Protein AF-A0A813U394-F1 (afdb_monomer)

Nearest PDB structures (foldseek):
  8hzt-assembly1_B  TM=6.995E-01  e=1.157E+00  Bacillus subtilis
  2d9i-assembly1_A  TM=5.289E-01  e=1.039E+00  Homo sapiens
  2vkc-assembly1_A  TM=4.998E-01  e=9.848E-01  Homo sapiens
  3p04-assembly1_A  TM=6.749E-01  e=8.397E+00  Corynebacterium glutamicum

Structure (mmCIF, N/CA/C/O backbone):
data_AF-A0A813U394-F1
#
_entry.id   AF-A0A813U394-F1
#
loop_
_atom_site.group_PDB
_atom_site.id
_atom_site.type_symbol
_atom_site.label_atom_id
_atom_site.label_alt_id
_atom_site.label_comp_id
_atom_site.label_asym_id
_atom_site.label_entity_id
_atom_site.label_seq_id
_atom_site.pdbx_PDB_ins_code
_atom_site.Cartn_x
_atom_site.Cartn_y
_atom_site.Cartn_z
_atom_site.occupancy
_atom_site.B_iso_or_equiv
_atom_site.auth_seq_id
_atom_site.auth_comp_id
_atom_site.auth_asym_id
_atom_site.auth_atom_id
_atom_site.pdbx_PDB_model_num
ATOM 1 N N . MET A 1 1 ? 26.740 0.803 1.396 1.00 67.31 1 MET A N 1
ATOM 2 C CA . MET A 1 1 ? 27.512 -0.408 1.065 1.00 67.31 1 MET A CA 1
ATOM 3 C C . MET A 1 1 ? 28.245 -0.118 -0.229 1.00 67.31 1 MET A C 1
ATOM 5 O O . MET A 1 1 ? 27.666 0.563 -1.074 1.00 67.31 1 MET A O 1
ATOM 9 N N . SER A 1 2 ? 29.517 -0.486 -0.339 1.00 75.00 2 SER A N 1
ATOM 10 C CA . SER A 1 2 ? 30.264 -0.301 -1.583 1.00 75.00 2 SER A CA 1
ATOM 11 C C . SER A 1 2 ? 29.882 -1.395 -2.585 1.00 75.00 2 SER A C 1
ATOM 13 O O . SER A 1 2 ? 29.343 -2.438 -2.210 1.00 75.00 2 SER A O 1
ATOM 15 N N . MET A 1 3 ? 30.156 -1.169 -3.869 1.00 74.75 3 MET A N 1
ATOM 16 C CA . MET A 1 3 ? 29.973 -2.210 -4.882 1.00 74.75 3 MET A CA 1
ATOM 17 C C . MET A 1 3 ? 30.899 -3.409 -4.615 1.00 74.75 3 MET A C 1
ATOM 19 O O . MET A 1 3 ? 30.512 -4.549 -4.845 1.00 74.75 3 MET A O 1
ATOM 23 N N . ILE A 1 4 ? 32.096 -3.156 -4.075 1.00 81.00 4 ILE A N 1
ATOM 24 C CA . ILE A 1 4 ? 33.089 -4.181 -3.729 1.00 81.00 4 ILE A CA 1
ATOM 25 C C . ILE A 1 4 ? 32.509 -5.157 -2.701 1.00 81.00 4 ILE A C 1
ATOM 27 O O . ILE A 1 4 ? 32.596 -6.365 -2.907 1.00 81.00 4 ILE A O 1
ATOM 31 N N . ASP A 1 5 ? 31.828 -4.638 -1.676 1.00 83.88 5 ASP A N 1
ATOM 32 C CA . ASP A 1 5 ? 31.212 -5.451 -0.620 1.00 83.88 5 ASP A CA 1
ATOM 33 C C . ASP A 1 5 ? 30.167 -6.422 -1.207 1.00 83.88 5 ASP A C 1
ATOM 35 O O . ASP A 1 5 ? 30.077 -7.579 -0.797 1.00 83.88 5 ASP A O 1
ATOM 39 N N . ILE A 1 6 ? 29.388 -5.972 -2.204 1.00 84.12 6 ILE A N 1
ATOM 40 C CA . ILE A 1 6 ? 28.370 -6.809 -2.858 1.00 84.12 6 ILE A CA 1
ATOM 41 C C . ILE A 1 6 ? 29.026 -7.897 -3.706 1.00 84.12 6 ILE A C 1
ATOM 43 O O . ILE A 1 6 ? 28.600 -9.051 -3.660 1.00 84.12 6 ILE A O 1
ATOM 47 N N . LYS A 1 7 ? 30.072 -7.543 -4.464 1.00 84.44 7 LYS A N 1
ATOM 48 C CA . LYS A 1 7 ? 30.824 -8.514 -5.269 1.00 84.44 7 LYS A CA 1
ATOM 49 C C . LYS A 1 7 ? 31.440 -9.597 -4.390 1.00 84.44 7 LYS A C 1
ATOM 51 O O . LYS A 1 7 ? 31.356 -10.773 -4.727 1.00 84.44 7 LYS A O 1
ATOM 56 N N . GLU A 1 8 ? 32.035 -9.201 -3.268 1.00 86.69 8 GLU A N 1
ATOM 57 C CA . GLU A 1 8 ? 32.642 -10.127 -2.314 1.00 86.69 8 GLU A CA 1
ATOM 58 C C . GLU A 1 8 ? 31.600 -11.036 -1.651 1.00 86.69 8 GLU A C 1
ATOM 60 O O . GLU A 1 8 ? 31.847 -12.223 -1.447 1.00 86.69 8 GLU A O 1
ATOM 65 N N . PHE A 1 9 ? 30.417 -10.505 -1.340 1.00 88.19 9 PHE A N 1
ATOM 66 C CA . PHE A 1 9 ? 29.319 -11.315 -0.825 1.00 88.19 9 PHE A CA 1
ATOM 67 C C . PHE A 1 9 ? 28.850 -12.360 -1.848 1.00 88.19 9 PHE A C 1
ATOM 69 O O . PHE A 1 9 ? 28.742 -13.543 -1.518 1.00 88.19 9 PHE A O 1
ATOM 76 N N . LEU A 1 10 ? 28.605 -11.946 -3.095 1.00 87.06 10 LEU A N 1
ATOM 77 C CA . LEU A 1 10 ? 28.120 -12.840 -4.151 1.00 87.06 10 LEU A CA 1
ATOM 78 C C . LEU A 1 10 ? 29.153 -13.902 -4.538 1.00 87.06 10 LEU A C 1
ATOM 80 O O . LEU A 1 10 ? 28.795 -15.064 -4.718 1.00 87.06 10 LEU A O 1
ATOM 84 N N . SER A 1 11 ? 30.442 -13.554 -4.572 1.00 84.88 11 SER A N 1
ATOM 85 C CA . SER A 1 11 ? 31.500 -14.525 -4.875 1.00 84.88 11 SER A CA 1
ATOM 86 C C . SER A 1 11 ? 31.639 -15.613 -3.805 1.00 84.88 11 SER A C 1
ATOM 88 O O . SER A 1 11 ? 32.007 -16.744 -4.119 1.00 84.88 11 SER A O 1
ATOM 90 N N . LYS A 1 12 ? 31.297 -15.307 -2.547 1.00 87.25 12 LYS A N 1
ATOM 91 C CA . LYS A 1 12 ? 31.316 -16.262 -1.427 1.00 87.25 12 LYS A CA 1
ATOM 92 C C . LYS A 1 12 ? 30.025 -17.072 -1.281 1.00 87.25 12 LYS A C 1
ATOM 94 O O . LYS A 1 12 ? 29.978 -17.984 -0.460 1.00 87.25 12 LYS A O 1
ATOM 99 N N . THR A 1 13 ? 28.981 -16.766 -2.050 1.00 87.19 13 THR A N 1
ATOM 100 C CA . THR A 1 13 ? 27.644 -17.365 -1.903 1.00 87.19 13 THR A CA 1
ATOM 101 C C . THR A 1 13 ? 27.198 -18.102 -3.167 1.00 87.19 13 THR A C 1
ATOM 103 O O . THR A 1 13 ? 26.093 -17.923 -3.665 1.00 87.19 13 THR A O 1
ATOM 106 N N . SER A 1 14 ? 28.038 -19.014 -3.666 1.00 80.06 14 SER A N 1
ATOM 107 C CA . SER A 1 14 ? 27.813 -19.753 -4.924 1.00 80.06 14 SER A CA 1
ATOM 108 C C . SER A 1 14 ? 26.542 -20.618 -4.972 1.00 80.06 14 SER A C 1
ATOM 110 O O . SER A 1 14 ? 26.065 -20.956 -6.054 1.00 80.06 14 SER A O 1
ATOM 112 N N . GLN A 1 15 ? 25.969 -20.979 -3.820 1.00 86.56 15 GLN A N 1
ATOM 113 C CA . GLN A 1 15 ? 24.711 -21.734 -3.737 1.00 86.56 15 GLN A CA 1
ATOM 114 C C . GLN A 1 15 ? 23.461 -20.846 -3.746 1.00 86.56 15 GLN A C 1
ATOM 116 O O . GLN A 1 15 ? 22.345 -21.365 -3.824 1.00 86.56 15 GLN A O 1
ATOM 121 N N . LEU A 1 16 ? 23.620 -19.525 -3.649 1.00 91.06 16 LEU A N 1
ATOM 122 C CA . LEU A 1 16 ? 22.500 -18.598 -3.642 1.00 91.06 16 LEU A CA 1
ATOM 123 C C . LEU A 1 16 ? 21.746 -18.701 -4.974 1.00 91.06 16 LEU A C 1
ATOM 125 O O . LEU A 1 16 ? 22.350 -18.742 -6.043 1.00 91.06 16 LEU A O 1
ATOM 129 N N . LYS A 1 17 ? 20.415 -18.778 -4.904 1.00 91.31 17 LYS A N 1
ATOM 130 C CA . LYS A 1 17 ? 19.536 -18.823 -6.086 1.00 91.31 17 LYS A CA 1
ATOM 131 C C . LYS A 1 17 ? 18.636 -17.603 -6.205 1.00 91.31 17 LYS A C 1
ATOM 133 O O . LYS A 1 17 ? 18.273 -17.233 -7.314 1.00 91.31 17 LYS A O 1
ATOM 138 N N . TYR A 1 18 ? 18.318 -16.964 -5.088 1.00 93.12 18 TYR A N 1
ATOM 139 C CA . TYR A 1 18 ? 17.452 -15.796 -5.035 1.00 93.12 18 TYR A CA 1
ATOM 140 C C . TYR A 1 18 ? 18.155 -14.727 -4.222 1.00 93.12 18 TYR A C 1
ATOM 142 O O 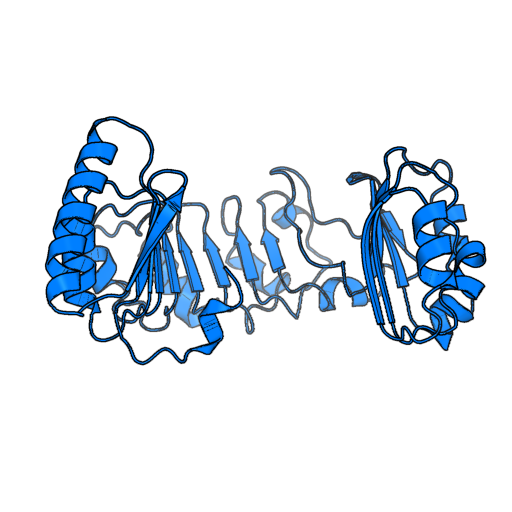. TYR A 1 18 ? 18.586 -14.997 -3.098 1.00 93.12 18 TYR A O 1
ATOM 150 N N . PHE A 1 19 ? 18.283 -13.532 -4.783 1.00 90.31 19 PHE A N 1
ATOM 151 C CA . PHE A 1 19 ? 18.926 -12.424 -4.099 1.00 90.31 19 PHE A CA 1
ATOM 152 C C . PHE A 1 19 ? 18.129 -11.143 -4.302 1.00 90.31 19 PHE A C 1
ATOM 154 O O . PHE A 1 19 ? 17.951 -10.695 -5.431 1.00 90.31 19 PHE A O 1
ATOM 161 N N . GLU A 1 20 ? 17.663 -10.566 -3.196 1.00 91.44 20 GLU A N 1
ATOM 162 C CA . GLU A 1 20 ? 17.013 -9.259 -3.170 1.00 91.44 20 GLU A CA 1
ATOM 163 C C . GLU A 1 20 ? 17.905 -8.278 -2.402 1.00 91.44 20 GLU A C 1
ATOM 165 O O . GLU A 1 20 ? 18.322 -8.570 -1.278 1.00 91.44 20 GLU A O 1
ATOM 170 N N . LEU A 1 21 ? 18.204 -7.116 -2.990 1.00 88.19 21 LEU A N 1
ATOM 171 C CA . LEU A 1 21 ? 19.092 -6.132 -2.377 1.00 88.19 21 LEU A CA 1
ATOM 172 C C . LEU A 1 21 ? 18.572 -4.695 -2.489 1.00 88.19 21 LEU A C 1
ATOM 174 O O . LEU A 1 21 ? 18.446 -4.138 -3.577 1.00 88.19 21 LEU A O 1
ATOM 178 N N . GLN A 1 22 ? 18.391 -4.036 -1.341 1.00 89.06 22 GLN A N 1
ATOM 179 C CA . GLN A 1 22 ? 18.087 -2.607 -1.268 1.00 89.06 22 GLN A CA 1
ATOM 180 C C . GLN A 1 22 ? 19.181 -1.860 -0.499 1.00 89.06 22 GLN A C 1
ATOM 182 O O . GLN A 1 22 ? 19.420 -2.125 0.679 1.00 89.06 22 GLN A O 1
ATOM 187 N N . THR A 1 23 ? 19.865 -0.913 -1.147 1.00 86.25 23 THR A N 1
ATOM 188 C CA . THR A 1 23 ? 20.948 -0.158 -0.493 1.00 86.25 23 THR A CA 1
ATOM 189 C C . THR A 1 23 ? 21.228 1.198 -1.144 1.00 86.25 23 THR A C 1
ATOM 191 O O . THR A 1 23 ? 20.749 1.505 -2.234 1.00 86.25 23 THR A O 1
ATOM 194 N N . ASN A 1 24 ? 22.035 2.014 -0.465 1.00 84.81 24 ASN A N 1
ATOM 195 C CA . ASN A 1 24 ? 22.586 3.250 -1.010 1.00 84.81 24 ASN A CA 1
ATOM 196 C C . ASN A 1 24 ? 23.979 2.958 -1.583 1.00 84.81 24 ASN A C 1
ATOM 198 O O . ASN A 1 24 ? 24.874 2.538 -0.835 1.00 84.81 24 ASN A O 1
ATOM 202 N N . ILE A 1 25 ? 24.161 3.213 -2.878 1.00 79.69 25 ILE A N 1
ATOM 203 C CA . ILE A 1 25 ? 25.429 3.027 -3.586 1.00 79.69 25 ILE A CA 1
ATOM 204 C C . ILE A 1 25 ? 26.117 4.385 -3.736 1.00 79.69 25 ILE A C 1
ATOM 206 O O . ILE A 1 25 ? 25.521 5.364 -4.188 1.00 79.69 25 ILE A O 1
ATOM 210 N N . ARG A 1 26 ? 27.385 4.445 -3.315 1.00 70.12 26 ARG A N 1
ATOM 211 C CA . ARG A 1 26 ? 28.208 5.662 -3.387 1.00 70.12 26 ARG A CA 1
ATOM 212 C C . ARG A 1 26 ? 29.014 5.774 -4.683 1.00 70.12 26 ARG A C 1
ATOM 214 O O . ARG A 1 26 ? 29.347 6.893 -5.065 1.00 70.12 26 ARG A O 1
ATOM 221 N N . ASP A 1 27 ? 29.278 4.647 -5.344 1.00 65.62 27 ASP A N 1
ATOM 222 C CA . ASP A 1 27 ? 30.193 4.553 -6.482 1.00 65.62 27 ASP A CA 1
ATOM 223 C C . ASP A 1 27 ? 29.454 4.204 -7.781 1.00 65.62 27 ASP A C 1
ATOM 225 O O . ASP A 1 27 ? 28.632 3.294 -7.824 1.00 65.62 27 ASP A O 1
ATOM 229 N N . LEU A 1 28 ? 29.782 4.927 -8.855 1.00 57.06 28 LEU A N 1
ATOM 230 C CA . LEU A 1 28 ? 29.142 4.860 -10.179 1.00 57.06 28 LEU A CA 1
ATOM 231 C C . LEU A 1 28 ? 29.553 3.639 -11.028 1.00 57.06 28 LEU A C 1
ATOM 233 O O . LEU A 1 28 ? 29.143 3.548 -12.183 1.00 57.06 28 LEU A O 1
ATOM 237 N N . ILE A 1 29 ? 30.359 2.704 -10.506 1.00 59.66 29 ILE A N 1
ATOM 238 C CA . ILE A 1 29 ? 30.798 1.507 -11.252 1.00 59.66 29 ILE A CA 1
ATOM 239 C C . ILE A 1 29 ? 29.687 0.452 -11.210 1.00 59.66 29 ILE A C 1
ATOM 241 O O . ILE A 1 29 ? 29.801 -0.598 -10.579 1.00 59.66 29 ILE A O 1
ATOM 245 N N . PHE A 1 30 ? 28.574 0.778 -11.851 1.00 69.50 30 PHE A N 1
ATOM 246 C CA . PHE A 1 30 ? 27.402 -0.066 -11.974 1.00 69.50 30 PHE A CA 1
ATOM 247 C C . PHE A 1 30 ? 27.032 -0.108 -13.456 1.00 69.50 30 PHE A C 1
ATOM 249 O O . PHE A 1 30 ? 26.489 0.852 -13.985 1.00 69.50 30 PHE A O 1
ATOM 256 N N . ASN A 1 31 ? 27.390 -1.180 -14.157 1.00 77.94 31 ASN A N 1
ATOM 257 C CA . ASN A 1 31 ? 26.994 -1.414 -15.546 1.00 77.94 31 ASN A CA 1
ATOM 258 C C . ASN A 1 31 ? 26.584 -2.880 -15.718 1.00 77.94 31 ASN A C 1
ATOM 260 O O . ASN A 1 31 ? 27.036 -3.738 -14.959 1.00 77.94 31 ASN A O 1
ATOM 264 N N . GLY A 1 32 ? 25.709 -3.168 -16.677 1.00 84.75 32 GLY A N 1
ATOM 265 C CA . GLY A 1 32 ? 25.102 -4.491 -16.811 1.00 84.75 32 GLY A CA 1
ATOM 266 C C . GLY A 1 32 ? 26.097 -5.594 -17.101 1.00 84.75 32 GLY A C 1
ATOM 267 O O . GLY A 1 32 ? 26.017 -6.641 -16.461 1.00 84.75 32 GLY A O 1
ATO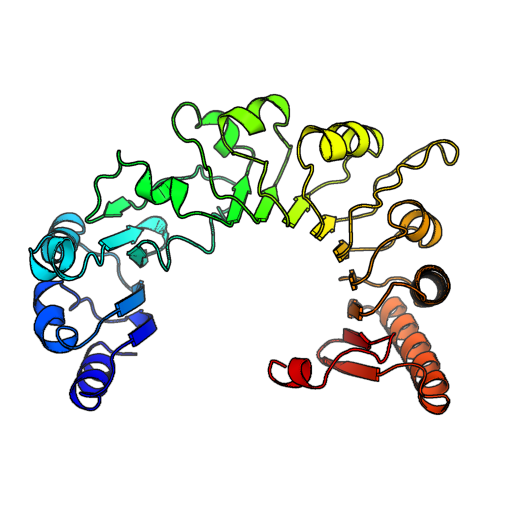M 268 N N . ASP A 1 33 ? 27.085 -5.336 -17.953 1.00 84.75 33 ASP A N 1
ATOM 269 C CA . ASP A 1 33 ? 28.137 -6.304 -18.274 1.00 84.75 33 ASP A CA 1
ATOM 270 C C . ASP A 1 33 ? 28.939 -6.726 -17.036 1.00 84.75 33 ASP A C 1
ATOM 272 O O . ASP A 1 33 ? 29.219 -7.907 -16.834 1.00 84.75 33 ASP A O 1
ATOM 276 N N . GLY A 1 34 ? 29.263 -5.772 -16.156 1.00 83.00 34 GLY A N 1
ATOM 277 C CA . GLY A 1 34 ? 30.065 -6.022 -14.959 1.00 83.00 34 GLY A CA 1
ATOM 278 C C . GLY A 1 34 ? 29.365 -6.868 -13.893 1.00 83.00 34 GLY A C 1
ATOM 279 O O . GLY A 1 34 ? 30.025 -7.319 -12.953 1.00 83.00 34 GLY A O 1
ATOM 280 N N . TRP A 1 35 ? 28.052 -7.066 -14.019 1.00 85.88 35 TRP A N 1
ATOM 281 C CA . TRP A 1 35 ? 27.254 -7.878 -13.106 1.00 85.88 35 TRP A CA 1
ATOM 282 C C . TRP A 1 35 ? 27.060 -9.311 -13.584 1.00 85.88 35 TRP A C 1
ATOM 284 O O . TRP A 1 35 ? 26.906 -10.173 -12.726 1.00 85.88 35 TRP A O 1
ATOM 294 N N . ILE A 1 36 ? 27.096 -9.582 -14.894 1.00 89.88 36 ILE A N 1
ATOM 295 C CA . ILE A 1 36 ? 26.688 -10.875 -15.478 1.00 89.88 36 ILE A CA 1
ATOM 296 C C . ILE A 1 36 ? 27.345 -12.053 -14.753 1.00 89.88 36 ILE A C 1
ATOM 298 O O . ILE A 1 36 ? 26.642 -12.893 -14.197 1.00 89.88 36 ILE A O 1
ATOM 302 N N . SER A 1 37 ? 28.676 -12.063 -14.651 1.00 86.62 37 SER A N 1
ATOM 303 C CA . SER A 1 37 ? 29.419 -13.157 -14.008 1.00 86.62 37 SER A CA 1
ATOM 304 C C . SER A 1 37 ? 29.151 -13.303 -12.506 1.00 86.62 37 SER A C 1
ATOM 306 O O . SER A 1 37 ? 29.371 -14.364 -11.933 1.00 86.62 37 SER A O 1
ATOM 308 N N . LEU A 1 38 ? 28.666 -12.252 -11.842 1.00 86.25 38 LEU A N 1
ATOM 309 C CA . LEU A 1 38 ? 28.347 -12.276 -10.413 1.00 86.25 38 LEU A CA 1
ATOM 310 C C . LEU A 1 38 ? 26.948 -12.830 -10.139 1.00 86.25 38 LEU A C 1
ATOM 312 O O . LEU A 1 38 ? 26.694 -13.323 -9.041 1.00 86.25 38 LEU A O 1
ATOM 316 N N . VAL A 1 39 ? 26.037 -12.717 -11.108 1.00 89.69 39 VAL A N 1
ATOM 317 C CA . VAL A 1 39 ? 24.615 -13.068 -10.945 1.00 89.69 39 VAL A CA 1
ATOM 318 C C . VAL A 1 39 ? 24.164 -14.193 -11.871 1.00 89.69 39 VAL A C 1
ATOM 320 O O . VAL A 1 39 ? 23.010 -14.609 -11.802 1.00 89.69 39 VAL A O 1
ATOM 323 N N . GLU A 1 40 ? 25.057 -14.734 -12.702 1.00 89.88 40 GLU A N 1
ATOM 324 C CA . GLU A 1 40 ? 24.771 -15.819 -13.650 1.00 89.88 40 GLU A CA 1
ATOM 325 C C . GLU A 1 40 ? 24.082 -17.017 -12.980 1.00 89.88 40 GLU A C 1
ATOM 327 O O . GLU A 1 40 ? 23.112 -17.564 -13.512 1.00 89.88 40 GLU A O 1
ATOM 332 N N . ASN A 1 41 ? 24.513 -17.353 -11.761 1.00 89.12 41 ASN A N 1
ATOM 333 C CA . ASN A 1 41 ? 24.046 -18.513 -11.004 1.00 89.12 41 ASN A CA 1
ATOM 334 C C . ASN A 1 41 ? 22.708 -18.284 -10.281 1.00 89.12 41 ASN A C 1
ATOM 336 O O . ASN A 1 41 ? 22.113 -19.248 -9.779 1.00 89.12 41 ASN A O 1
ATOM 340 N N . LEU A 1 42 ? 22.228 -17.034 -10.242 1.00 91.50 42 LEU A N 1
ATOM 341 C CA . LEU A 1 42 ? 20.958 -16.657 -9.629 1.00 91.50 42 LEU A CA 1
ATOM 342 C C . LEU A 1 42 ? 19.787 -16.940 -10.582 1.00 91.50 42 LEU A C 1
ATOM 344 O O . LEU A 1 42 ? 19.856 -16.701 -11.787 1.00 91.50 42 LEU A O 1
ATOM 348 N N . ILE A 1 43 ? 18.685 -17.434 -10.023 1.00 90.56 43 ILE A N 1
ATOM 349 C CA . ILE A 1 43 ? 17.378 -17.560 -10.686 1.00 90.56 43 ILE A CA 1
ATOM 350 C C . ILE A 1 43 ? 16.659 -16.211 -10.684 1.00 90.56 43 ILE A C 1
ATOM 352 O O . ILE A 1 43 ? 16.035 -15.843 -11.678 1.00 90.56 43 ILE A O 1
ATOM 356 N N . THR A 1 44 ? 16.805 -15.451 -9.597 1.00 88.56 44 THR A N 1
ATOM 357 C CA . THR A 1 44 ? 16.289 -14.085 -9.491 1.00 88.56 44 THR A CA 1
ATOM 358 C C . THR A 1 44 ? 17.319 -13.194 -8.820 1.00 88.56 44 THR A C 1
ATOM 360 O O . THR A 1 44 ? 17.859 -13.543 -7.764 1.00 88.56 44 THR A O 1
ATOM 363 N N . PHE A 1 45 ? 17.550 -12.033 -9.422 1.00 89.12 45 PHE A N 1
ATOM 364 C CA . PHE A 1 45 ? 18.299 -10.945 -8.823 1.00 89.12 45 PHE A CA 1
ATOM 365 C C . PHE A 1 45 ? 17.460 -9.677 -8.879 1.00 89.12 45 PHE A C 1
ATOM 367 O O . PHE A 1 45 ? 17.357 -9.036 -9.922 1.00 89.12 45 PHE A O 1
ATOM 374 N N . ASP A 1 46 ? 16.878 -9.326 -7.741 1.00 89.44 46 ASP A N 1
ATOM 375 C CA . ASP A 1 46 ? 16.077 -8.127 -7.592 1.00 89.44 46 ASP A CA 1
ATOM 376 C C . ASP A 1 46 ? 16.872 -7.084 -6.809 1.00 89.44 46 ASP A C 1
ATOM 378 O O . ASP A 1 46 ? 17.385 -7.343 -5.720 1.00 89.44 46 ASP A O 1
ATOM 382 N N . PHE A 1 47 ? 16.954 -5.861 -7.319 1.00 88.25 47 PHE A N 1
ATOM 383 C CA . PHE A 1 47 ? 17.583 -4.777 -6.576 1.00 88.25 47 PHE A CA 1
ATOM 384 C C . PHE A 1 47 ? 16.872 -3.429 -6.665 1.00 88.25 47 PHE A C 1
ATOM 386 O O . PHE A 1 47 ? 16.160 -3.139 -7.630 1.00 88.25 47 PHE A O 1
ATOM 393 N N . LYS A 1 48 ? 17.143 -2.589 -5.656 1.00 88.19 48 LYS A N 1
ATOM 394 C CA . LYS A 1 48 ? 16.793 -1.165 -5.588 1.00 88.19 48 LYS A CA 1
ATOM 395 C C . LYS A 1 48 ? 17.941 -0.359 -4.985 1.00 88.19 48 LYS A C 1
ATOM 397 O O . LYS A 1 48 ? 18.212 -0.419 -3.782 1.00 88.19 48 LYS A O 1
ATOM 402 N N . PHE A 1 49 ? 18.588 0.444 -5.817 1.00 87.44 49 PHE A N 1
ATOM 403 C CA . PHE A 1 49 ? 19.741 1.249 -5.447 1.00 87.44 49 PHE A CA 1
ATOM 404 C C . PHE A 1 49 ? 19.418 2.729 -5.473 1.00 87.44 49 PHE A C 1
ATOM 406 O O . PHE A 1 49 ? 18.961 3.254 -6.484 1.00 87.44 49 PHE A O 1
ATOM 413 N N . ARG A 1 50 ? 19.713 3.415 -4.368 1.00 86.62 50 ARG A N 1
ATOM 414 C CA . ARG A 1 50 ? 19.768 4.876 -4.342 1.00 86.62 50 ARG A CA 1
ATOM 415 C C . ARG A 1 50 ? 21.198 5.320 -4.580 1.00 86.62 50 ARG A C 1
ATOM 417 O O . ARG A 1 50 ? 22.096 4.951 -3.820 1.00 86.62 50 ARG A O 1
ATOM 424 N N . ILE A 1 51 ? 21.395 6.100 -5.628 1.00 85.31 51 ILE A N 1
ATOM 425 C CA . ILE A 1 51 ? 22.708 6.581 -6.051 1.00 85.31 51 ILE A CA 1
ATOM 426 C C . ILE A 1 51 ? 22.935 7.994 -5.528 1.00 85.31 51 ILE A C 1
ATOM 428 O O . ILE A 1 51 ? 22.047 8.840 -5.549 1.00 85.31 51 ILE A O 1
ATOM 432 N N . SER A 1 52 ? 24.135 8.234 -5.001 1.00 79.81 52 SER A N 1
ATOM 433 C CA . SER A 1 52 ? 24.521 9.518 -4.397 1.00 79.81 52 SER A CA 1
ATOM 434 C C . SER A 1 52 ? 24.809 10.618 -5.421 1.00 79.81 52 SER A C 1
ATOM 436 O O . SER A 1 52 ? 24.792 11.797 -5.074 1.00 79.81 52 SER A O 1
ATOM 438 N N . LYS A 1 53 ? 25.114 10.238 -6.663 1.00 77.94 53 LYS A N 1
ATOM 439 C CA . LYS A 1 53 ? 25.399 11.136 -7.781 1.00 77.94 53 LYS A CA 1
ATOM 440 C C . LYS A 1 53 ? 24.559 10.707 -8.974 1.00 77.94 53 LYS A C 1
ATOM 442 O O . LYS A 1 53 ? 24.467 9.512 -9.252 1.00 77.94 53 LYS A O 1
ATOM 447 N N . ALA A 1 54 ? 23.984 11.682 -9.672 1.00 76.19 54 ALA A N 1
ATOM 448 C CA . ALA A 1 54 ? 23.251 11.436 -10.904 1.00 76.19 54 ALA A CA 1
ATOM 449 C C . ALA A 1 54 ? 24.148 10.740 -11.941 1.00 76.19 54 ALA A C 1
ATOM 451 O O . ALA A 1 54 ? 25.351 11.008 -12.031 1.00 76.19 54 ALA A O 1
ATOM 452 N N . ILE A 1 55 ? 23.554 9.843 -12.724 1.00 81.50 55 ILE A N 1
ATOM 453 C CA . ILE A 1 55 ? 24.250 9.152 -13.810 1.00 81.50 55 ILE A CA 1
ATOM 454 C C . ILE A 1 55 ? 24.464 10.151 -14.949 1.00 81.50 55 ILE A C 1
ATOM 456 O O . ILE A 1 55 ? 23.501 10.651 -15.518 1.00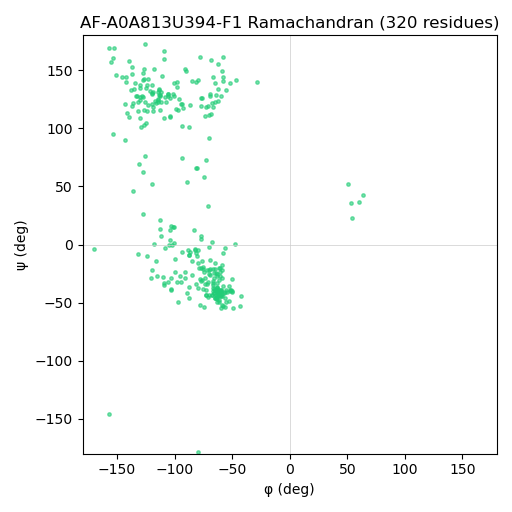 81.50 55 ILE A O 1
ATOM 460 N N . ILE A 1 56 ? 25.727 10.426 -15.292 1.00 81.12 56 ILE A N 1
ATOM 461 C CA . ILE A 1 56 ? 26.101 11.422 -16.317 1.00 81.12 56 ILE A CA 1
ATOM 462 C C . ILE A 1 56 ? 25.577 11.020 -17.710 1.00 81.12 56 ILE A C 1
ATOM 464 O O . ILE A 1 56 ? 25.146 11.869 -18.485 1.00 81.12 56 ILE A O 1
ATOM 468 N N . HIS A 1 57 ? 25.594 9.718 -18.022 1.00 85.44 57 HIS A N 1
ATOM 469 C CA . HIS A 1 57 ? 25.141 9.161 -19.302 1.00 85.44 57 HIS A CA 1
ATOM 470 C C . HIS A 1 57 ? 24.083 8.069 -19.083 1.00 85.44 57 HIS A C 1
ATOM 472 O O . HIS A 1 57 ? 24.391 6.878 -19.185 1.00 85.44 57 HIS A O 1
ATOM 478 N N . PRO A 1 58 ? 22.834 8.445 -18.772 1.00 85.56 58 PRO A N 1
ATOM 479 C CA . PRO A 1 58 ? 21.806 7.497 -18.344 1.00 85.56 58 PRO A CA 1
ATOM 480 C C . PRO A 1 58 ? 21.392 6.510 -19.442 1.00 85.56 58 PRO A C 1
ATOM 482 O O . PRO A 1 58 ? 21.211 5.326 -19.167 1.00 85.56 58 PRO A O 1
ATOM 485 N N . ASN A 1 59 ? 21.368 6.953 -20.701 1.00 86.38 59 ASN A N 1
ATOM 486 C CA . ASN A 1 59 ? 21.136 6.073 -21.848 1.00 86.38 59 ASN A CA 1
ATOM 487 C C . ASN A 1 59 ? 22.243 5.022 -22.004 1.00 86.38 59 ASN A C 1
ATOM 489 O O . ASN A 1 59 ? 21.952 3.843 -22.171 1.00 86.38 59 ASN A O 1
ATOM 493 N N . ALA A 1 60 ? 23.516 5.423 -21.925 1.00 87.00 60 ALA A N 1
ATOM 494 C CA . ALA A 1 60 ? 24.637 4.486 -22.034 1.00 87.00 60 ALA A CA 1
ATOM 495 C C . ALA A 1 60 ? 24.628 3.472 -20.881 1.00 87.00 60 ALA A C 1
ATOM 497 O O . ALA A 1 60 ? 24.854 2.281 -21.086 1.00 87.00 60 ALA A O 1
ATOM 498 N N . PHE A 1 61 ? 24.297 3.944 -19.679 1.00 89.19 61 PHE A N 1
ATOM 499 C CA . PHE A 1 61 ? 24.115 3.108 -18.504 1.00 89.19 61 PHE A CA 1
ATOM 500 C C . PHE A 1 61 ? 23.011 2.066 -18.704 1.00 89.19 61 PHE A C 1
ATOM 502 O O . PHE A 1 61 ? 23.280 0.876 -18.570 1.00 89.19 61 PHE A O 1
ATOM 509 N N . ILE A 1 62 ? 21.794 2.473 -19.074 1.00 89.88 62 ILE A N 1
ATOM 510 C CA . ILE A 1 62 ? 20.690 1.529 -19.301 1.00 89.88 62 ILE A CA 1
ATOM 511 C C . ILE A 1 62 ? 20.997 0.581 -20.463 1.00 89.88 62 ILE A C 1
ATOM 513 O O . ILE A 1 62 ? 20.701 -0.609 -20.373 1.00 89.88 62 ILE A O 1
ATOM 517 N N . ASN A 1 63 ? 21.647 1.065 -21.522 1.00 90.25 63 ASN A N 1
ATOM 518 C CA . ASN A 1 63 ? 22.037 0.232 -22.658 1.00 90.25 63 ASN A CA 1
ATOM 519 C C . ASN A 1 63 ? 23.037 -0.866 -22.276 1.00 90.25 63 ASN A C 1
ATOM 521 O O . ASN A 1 63 ? 23.004 -1.926 -22.890 1.00 90.25 63 ASN A O 1
ATOM 525 N N . SER A 1 64 ? 23.846 -0.680 -21.227 1.00 92.12 64 SER A N 1
ATOM 526 C CA . SER A 1 64 ? 24.710 -1.755 -20.711 1.00 92.12 64 SER A CA 1
ATOM 527 C C . SER A 1 64 ? 23.936 -2.952 -20.138 1.00 92.12 64 SER A C 1
ATOM 529 O O . SER A 1 64 ? 24.504 -4.021 -19.959 1.00 92.12 64 SER A O 1
ATOM 531 N N . PHE A 1 65 ? 22.636 -2.794 -19.866 1.00 91.88 65 PHE A N 1
ATOM 532 C CA . PHE A 1 65 ? 21.733 -3.866 -19.439 1.00 91.88 65 PHE A CA 1
ATOM 533 C C . PHE A 1 65 ? 20.856 -4.401 -20.580 1.00 91.88 65 PHE A C 1
ATOM 535 O O . PHE A 1 65 ? 20.038 -5.289 -20.363 1.00 91.88 65 PHE A O 1
ATOM 542 N N . ARG A 1 66 ? 21.001 -3.892 -21.810 1.00 91.44 66 ARG A N 1
ATOM 543 C CA . ARG A 1 66 ? 20.274 -4.390 -22.991 1.00 91.44 66 ARG A CA 1
ATOM 544 C C . ARG A 1 66 ? 21.050 -5.513 -23.681 1.00 91.44 66 ARG A C 1
ATOM 546 O O . ARG A 1 66 ? 21.335 -5.437 -24.871 1.00 91.44 66 ARG A O 1
ATOM 553 N N . THR A 1 67 ? 21.408 -6.545 -22.922 1.00 92.06 67 THR A N 1
ATOM 554 C CA . 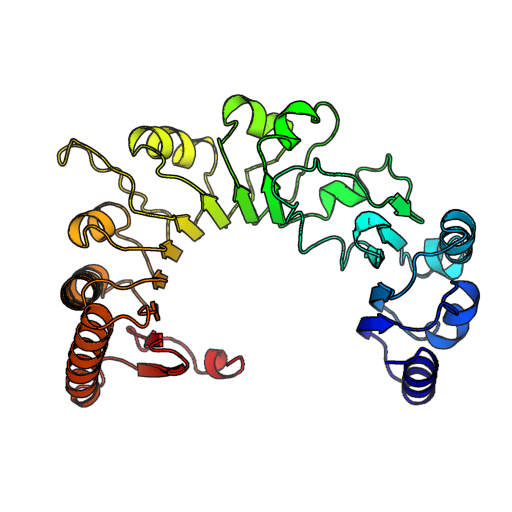THR A 1 67 ? 22.080 -7.743 -23.447 1.00 92.06 67 THR A CA 1
ATOM 555 C C . THR A 1 67 ? 21.137 -8.946 -23.432 1.00 92.06 67 THR A C 1
ATOM 557 O O . THR A 1 67 ? 20.158 -8.965 -22.682 1.00 92.06 67 THR A O 1
ATOM 560 N N . THR A 1 68 ? 21.444 -9.971 -24.233 1.00 91.81 68 THR A N 1
ATOM 561 C CA . THR A 1 68 ? 20.696 -11.242 -24.274 1.00 91.81 68 THR A CA 1
ATOM 562 C C . THR A 1 68 ? 20.537 -11.858 -22.883 1.00 91.81 68 THR A C 1
ATOM 564 O O . THR A 1 68 ? 19.440 -12.283 -22.523 1.00 91.81 68 THR A O 1
ATOM 567 N N . PHE A 1 69 ? 21.587 -11.796 -22.059 1.00 93.25 69 PHE A N 1
ATOM 568 C CA . PHE A 1 69 ? 21.558 -12.270 -20.676 1.00 93.25 69 PHE A CA 1
ATOM 569 C C . PHE A 1 69 ? 20.439 -11.608 -19.858 1.00 93.25 69 PHE A C 1
ATOM 571 O O . PHE A 1 69 ? 19.604 -12.287 -19.264 1.00 93.25 69 PHE A O 1
ATOM 578 N N . TRP A 1 70 ? 20.387 -10.275 -19.840 1.00 91.44 70 TRP A N 1
ATOM 579 C CA . TRP A 1 70 ? 19.411 -9.539 -19.032 1.00 91.44 70 TRP A CA 1
ATOM 580 C C . TRP A 1 70 ? 17.990 -9.662 -19.586 1.00 91.44 70 TRP A C 1
ATOM 582 O O . TRP A 1 70 ? 17.050 -9.905 -18.827 1.00 91.44 70 TRP A O 1
ATOM 592 N N . ILE A 1 71 ? 17.828 -9.515 -20.902 1.00 89.25 71 ILE A N 1
ATOM 593 C CA . ILE A 1 71 ? 16.515 -9.355 -21.538 1.00 89.25 71 ILE A CA 1
ATOM 594 C C . ILE A 1 71 ? 15.865 -10.695 -21.881 1.00 89.25 71 ILE A C 1
ATOM 596 O O . ILE A 1 71 ? 14.684 -10.885 -21.596 1.00 89.25 71 ILE A O 1
ATOM 600 N N . GLU A 1 72 ? 16.609 -11.622 -22.481 1.00 86.44 72 GLU A N 1
ATOM 601 C CA . GLU A 1 72 ? 16.048 -12.860 -23.034 1.00 86.44 72 GLU A CA 1
ATOM 602 C C . GLU A 1 72 ? 16.179 -14.030 -22.059 1.00 86.44 72 GLU A C 1
ATOM 604 O O . GLU A 1 72 ? 15.185 -14.709 -21.785 1.00 86.44 72 GLU A O 1
ATOM 609 N N . GLU A 1 73 ? 17.377 -14.240 -21.503 1.00 88.88 73 GLU A N 1
ATOM 610 C CA . GLU A 1 73 ? 17.667 -15.374 -20.618 1.00 88.88 73 GLU A CA 1
ATOM 611 C C . GLU A 1 73 ? 17.054 -15.181 -19.230 1.00 88.88 73 GLU A C 1
ATOM 613 O O . GLU A 1 73 ? 16.327 -16.045 -18.736 1.00 88.88 73 GLU A O 1
ATOM 618 N N . LYS A 1 74 ? 17.349 -14.045 -18.588 1.00 90.00 74 LYS A N 1
ATOM 619 C CA . LYS A 1 74 ? 16.901 -13.761 -17.220 1.00 90.00 74 LYS A CA 1
ATOM 620 C C . LYS A 1 74 ? 15.566 -13.034 -17.161 1.00 90.00 74 LYS A C 1
ATOM 622 O O . LYS A 1 74 ? 14.834 -13.198 -16.186 1.00 90.00 74 LYS A O 1
ATOM 627 N N . ARG A 1 75 ? 15.246 -12.239 -18.188 1.00 87.19 75 ARG A N 1
ATOM 628 C CA . ARG A 1 75 ? 14.092 -11.320 -18.206 1.00 87.19 75 ARG A CA 1
ATOM 629 C C . ARG A 1 75 ? 14.077 -10.390 -16.989 1.00 87.19 75 ARG A C 1
ATOM 631 O O . ARG A 1 75 ? 13.023 -10.070 -16.442 1.00 87.19 75 ARG A O 1
ATOM 638 N N . TRP A 1 76 ? 15.264 -9.985 -16.545 1.00 89.56 76 TRP A N 1
ATOM 639 C CA . TRP A 1 76 ? 15.441 -9.020 -15.470 1.00 89.56 76 TRP A CA 1
ATOM 640 C C . TRP A 1 76 ? 15.587 -7.647 -16.094 1.00 89.56 76 TRP A C 1
ATOM 642 O O . TRP A 1 76 ? 16.632 -7.279 -16.631 1.00 89.56 76 TRP A O 1
ATOM 652 N N . PHE A 1 77 ? 14.505 -6.890 -16.042 1.00 89.31 77 PHE A N 1
ATOM 653 C CA . PHE A 1 77 ? 14.469 -5.563 -16.617 1.00 89.31 77 PHE A CA 1
ATOM 654 C C . PHE A 1 77 ? 14.868 -4.512 -15.595 1.00 89.31 77 PHE A C 1
ATOM 656 O O . PHE A 1 77 ? 14.637 -4.673 -14.396 1.00 89.31 77 PHE A O 1
ATOM 663 N N . ILE A 1 78 ? 15.448 -3.417 -16.074 1.00 89.44 78 ILE A N 1
ATOM 664 C CA . ILE A 1 78 ? 16.007 -2.369 -15.227 1.00 89.44 78 ILE A CA 1
ATOM 665 C C . ILE A 1 78 ? 15.420 -1.020 -15.613 1.00 89.44 78 ILE A C 1
ATOM 667 O O . ILE A 1 78 ? 15.179 -0.720 -16.786 1.00 89.44 78 ILE A O 1
ATOM 671 N N . ALA A 1 79 ? 15.183 -0.208 -14.595 1.00 88.25 79 ALA A N 1
ATOM 672 C CA . ALA A 1 79 ? 14.704 1.154 -14.700 1.00 88.25 79 ALA A CA 1
ATOM 673 C C . ALA A 1 79 ? 15.623 2.100 -13.922 1.00 88.25 79 ALA A C 1
ATOM 675 O O . ALA A 1 79 ? 16.189 1.734 -12.888 1.00 88.25 79 ALA A O 1
ATOM 676 N N . TYR A 1 80 ? 15.750 3.322 -14.428 1.00 87.25 80 TYR A N 1
ATOM 677 C CA . TYR A 1 80 ? 16.421 4.436 -13.779 1.00 87.25 80 TYR A CA 1
ATOM 678 C C . TYR A 1 80 ? 15.472 5.637 -13.717 1.00 87.25 80 TYR A C 1
ATOM 680 O O . TYR A 1 80 ? 14.968 6.103 -14.739 1.00 87.25 80 TYR A O 1
ATOM 688 N N . ASP A 1 81 ? 15.233 6.113 -12.498 1.00 84.19 81 ASP A N 1
ATOM 689 C CA . ASP A 1 81 ? 14.475 7.319 -12.179 1.00 84.19 81 ASP A CA 1
ATOM 690 C C . ASP A 1 81 ? 15.465 8.425 -11.788 1.00 84.19 81 ASP A C 1
ATOM 692 O O . ASP A 1 81 ? 16.120 8.355 -10.738 1.00 84.19 81 ASP A O 1
ATOM 696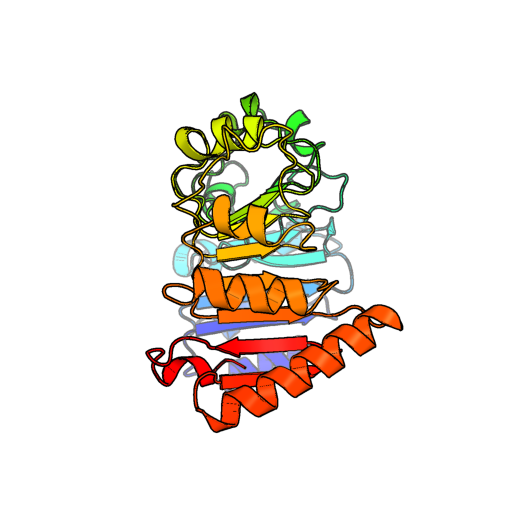 N N . GLU A 1 82 ? 15.589 9.435 -12.652 1.00 80.62 82 GLU A N 1
ATOM 697 C CA . GLU A 1 82 ? 16.484 10.575 -12.439 1.00 80.62 82 GLU A CA 1
ATOM 698 C C . GLU A 1 82 ? 16.044 11.448 -11.263 1.00 80.62 82 GLU A C 1
ATOM 700 O O . GLU A 1 82 ? 16.886 11.875 -10.468 1.00 80.62 82 GLU A O 1
ATOM 705 N N . GLN A 1 83 ? 14.736 11.678 -11.115 1.00 77.06 83 GLN A N 1
ATOM 706 C CA . GLN A 1 83 ? 14.181 12.565 -10.090 1.00 77.06 83 GLN A CA 1
ATOM 707 C C . GLN A 1 83 ? 14.471 12.029 -8.689 1.00 77.06 83 GLN A C 1
ATOM 709 O O . GLN A 1 83 ? 14.817 12.788 -7.781 1.00 77.06 83 GLN A O 1
ATOM 714 N N . GLN A 1 84 ? 14.367 10.711 -8.515 1.00 77.62 84 GLN A N 1
ATOM 715 C CA . GLN A 1 84 ? 14.628 10.055 -7.234 1.00 77.62 84 GLN A CA 1
ATOM 716 C C . GLN A 1 84 ? 16.067 9.547 -7.089 1.00 77.62 84 GLN A C 1
ATOM 718 O O . GLN A 1 84 ? 16.437 9.079 -6.007 1.00 77.62 84 GLN A O 1
ATOM 723 N N . SER A 1 85 ? 16.879 9.626 -8.151 1.00 83.19 85 SER A N 1
ATOM 724 C CA . SER A 1 85 ? 18.212 9.010 -8.214 1.00 83.19 85 SER A CA 1
ATOM 725 C C . SER A 1 85 ? 18.160 7.529 -7.802 1.00 83.19 85 SER A C 1
ATOM 727 O O . SER A 1 85 ? 18.871 7.079 -6.894 1.00 83.19 85 SER A O 1
ATOM 729 N N . LEU A 1 86 ? 17.259 6.773 -8.440 1.00 86.12 86 LEU A N 1
ATOM 730 C CA . LEU A 1 86 ? 16.999 5.362 -8.147 1.00 86.12 86 LEU A CA 1
ATOM 731 C C . LEU A 1 86 ? 17.220 4.482 -9.374 1.00 86.12 86 LEU A C 1
ATOM 733 O O . LEU A 1 86 ? 16.650 4.742 -10.426 1.00 86.12 86 LEU A O 1
ATOM 737 N N . VAL A 1 87 ? 17.960 3.386 -9.207 1.00 87.31 87 VAL A N 1
ATOM 738 C CA . VAL A 1 87 ? 18.059 2.301 -10.196 1.00 87.31 87 VAL A CA 1
ATOM 739 C C . VAL A 1 87 ? 17.452 1.047 -9.594 1.00 87.31 87 VAL A C 1
ATOM 741 O O . VAL A 1 87 ? 17.784 0.688 -8.462 1.00 87.31 87 VAL A O 1
ATOM 744 N N . TYR A 1 88 ? 16.568 0.373 -10.317 1.00 87.88 88 TYR A N 1
ATOM 745 C CA . TYR A 1 88 ? 15.862 -0.773 -9.767 1.00 87.88 88 TYR A CA 1
ATOM 746 C C . TYR A 1 88 ? 15.419 -1.783 -10.821 1.00 87.88 88 TYR A C 1
ATOM 748 O O . TYR A 1 88 ? 15.321 -1.478 -12.008 1.00 87.88 88 TYR A O 1
ATOM 756 N N . THR A 1 89 ? 15.149 -2.996 -10.349 1.00 87.69 89 THR A N 1
ATOM 757 C CA . THR A 1 89 ? 14.613 -4.106 -11.150 1.00 87.69 89 THR A CA 1
ATOM 758 C C . THR A 1 89 ? 13.093 -4.049 -11.262 1.00 87.69 89 THR A C 1
ATOM 760 O O . THR A 1 89 ? 12.381 -3.709 -10.310 1.00 87.69 89 THR A O 1
ATOM 763 N N . VAL A 1 90 ? 12.597 -4.380 -12.449 1.00 80.50 90 VAL A N 1
ATOM 764 C CA . VAL A 1 90 ? 11.190 -4.323 -12.846 1.00 80.50 90 VAL A CA 1
ATOM 765 C C . VAL A 1 90 ? 10.710 -5.764 -13.091 1.00 80.50 90 VAL A C 1
ATOM 767 O O . VAL A 1 90 ? 11.409 -6.508 -13.779 1.00 80.50 90 VAL A O 1
ATOM 770 N N . PRO A 1 91 ? 9.542 -6.184 -12.563 1.00 70.38 91 PRO A N 1
ATOM 771 C CA . PRO A 1 91 ? 8.558 -5.374 -11.842 1.00 70.38 91 PRO A CA 1
ATOM 772 C C . PRO A 1 91 ? 8.781 -5.244 -10.333 1.00 70.38 91 PRO A C 1
ATOM 774 O O . PRO A 1 91 ? 8.099 -4.442 -9.702 1.00 70.38 91 PRO A O 1
ATOM 777 N N . ARG A 1 92 ? 9.719 -5.991 -9.736 1.00 74.69 92 ARG A N 1
ATOM 778 C CA . ARG A 1 92 ? 9.801 -6.168 -8.275 1.00 74.69 92 ARG A CA 1
ATOM 779 C C . ARG A 1 92 ? 9.765 -4.867 -7.468 1.00 74.69 92 ARG A C 1
ATOM 781 O O . ARG A 1 92 ? 9.118 -4.820 -6.425 1.00 74.69 92 ARG A O 1
ATOM 788 N N . PHE A 1 93 ? 10.441 -3.823 -7.946 1.00 69.81 93 PHE A N 1
ATOM 789 C CA . PHE A 1 93 ? 10.521 -2.520 -7.277 1.00 69.81 93 PHE A CA 1
ATOM 790 C C . PHE A 1 93 ? 9.814 -1.388 -8.022 1.00 69.81 93 PHE A C 1
ATOM 792 O O . PHE A 1 93 ? 9.989 -0.223 -7.657 1.00 69.81 93 PHE A O 1
ATOM 799 N N . VAL A 1 94 ? 8.985 -1.727 -9.013 1.00 71.44 94 VAL A N 1
ATOM 800 C CA . VAL A 1 94 ? 8.014 -0.787 -9.595 1.00 71.44 94 VAL A CA 1
ATOM 801 C C . VAL A 1 94 ? 7.067 -0.280 -8.505 1.00 71.44 94 VAL A C 1
ATOM 803 O O . VAL A 1 94 ? 6.637 0.870 -8.526 1.00 71.44 94 VAL A O 1
ATOM 806 N N . GLU A 1 95 ? 6.825 -1.095 -7.477 1.00 55.72 95 GLU A N 1
ATOM 807 C CA . GLU A 1 95 ? 5.998 -0.740 -6.335 1.00 55.72 95 GLU A CA 1
ATOM 808 C C . GLU A 1 95 ? 6.816 -0.298 -5.123 1.00 55.72 95 GLU A C 1
ATOM 810 O O . GLU A 1 95 ? 7.547 -1.063 -4.488 1.00 55.72 95 GLU A O 1
ATOM 815 N N . LYS A 1 96 ? 6.605 0.964 -4.749 1.00 48.66 96 LYS A N 1
ATOM 816 C CA . LYS A 1 96 ? 6.056 1.290 -3.419 1.00 48.66 96 LYS A CA 1
ATOM 817 C C . LYS A 1 96 ? 5.656 2.745 -3.254 1.00 48.66 96 LYS A C 1
ATOM 819 O O . LYS A 1 96 ? 5.104 3.086 -2.219 1.00 48.66 96 LYS A O 1
ATOM 824 N N . CYS A 1 97 ? 5.897 3.597 -4.242 1.00 41.38 97 CYS A N 1
ATOM 825 C CA . CYS A 1 97 ? 5.496 4.987 -4.169 1.00 41.38 97 CYS A CA 1
ATOM 826 C C . CYS A 1 97 ? 5.281 5.544 -5.578 1.00 41.38 97 CYS A C 1
ATOM 828 O O . CYS A 1 97 ? 6.181 6.141 -6.151 1.00 41.38 97 CYS A O 1
ATOM 830 N N . ALA A 1 98 ? 4.035 5.518 -6.035 1.00 45.31 98 ALA A N 1
ATOM 831 C CA . ALA A 1 98 ? 3.441 6.754 -6.524 1.00 45.31 98 ALA A CA 1
ATOM 832 C C . ALA A 1 98 ? 3.161 7.715 -5.338 1.00 45.31 98 ALA A C 1
ATOM 834 O O . ALA A 1 98 ? 2.159 8.417 -5.347 1.00 45.31 98 ALA A O 1
ATOM 835 N N . GLU A 1 99 ? 3.975 7.738 -4.265 1.00 40.31 99 GLU A N 1
ATOM 836 C CA . GLU A 1 99 ? 3.983 8.852 -3.306 1.00 40.31 99 GLU A CA 1
ATOM 837 C C . GLU A 1 99 ? 4.658 10.019 -4.013 1.00 40.31 99 GLU A C 1
ATOM 839 O O . GLU A 1 99 ? 5.808 10.377 -3.771 1.00 40.31 99 GLU A O 1
ATOM 844 N N . TYR A 1 100 ? 3.922 10.583 -4.959 1.00 43.72 100 TYR A N 1
ATOM 845 C CA . TYR A 1 100 ? 4.275 11.840 -5.556 1.00 43.72 100 TYR A CA 1
ATOM 846 C C . TYR A 1 100 ? 4.215 12.882 -4.452 1.00 43.72 100 TYR A C 1
ATOM 848 O O . TYR A 1 100 ? 3.212 13.022 -3.738 1.00 43.72 100 TYR A O 1
ATOM 856 N N . HIS A 1 101 ? 5.299 13.647 -4.333 1.00 37.78 101 HIS A N 1
ATOM 857 C CA . HIS A 1 101 ? 5.202 14.966 -3.744 1.00 37.78 101 HIS A CA 1
ATOM 858 C C . HIS A 1 101 ? 3.995 15.659 -4.378 1.00 37.78 101 HIS A C 1
ATOM 860 O O . HIS A 1 101 ? 3.711 15.466 -5.557 1.00 37.78 101 HIS A O 1
ATOM 866 N N . ILE A 1 102 ? 3.275 16.408 -3.551 1.00 41.97 102 ILE A N 1
ATOM 867 C CA . ILE A 1 102 ? 1.924 16.980 -3.688 1.00 41.97 102 ILE A CA 1
ATOM 868 C C . ILE A 1 102 ? 1.628 17.704 -5.038 1.00 41.97 102 ILE A C 1
ATOM 870 O O . ILE A 1 102 ? 0.509 18.157 -5.257 1.00 41.97 102 ILE A O 1
ATOM 874 N N . TYR A 1 103 ? 2.579 17.753 -5.979 1.00 41.91 103 TYR A N 1
ATOM 875 C CA . TYR A 1 103 ? 2.583 18.559 -7.192 1.00 41.91 103 TYR A CA 1
ATOM 876 C C . TYR A 1 103 ? 2.936 17.849 -8.522 1.00 41.91 103 TYR A C 1
ATOM 878 O O . TYR A 1 103 ? 2.770 18.507 -9.546 1.00 41.91 103 TYR A O 1
ATOM 886 N N . SER A 1 104 ? 3.384 16.582 -8.584 1.00 46.28 104 SER A N 1
ATOM 887 C CA . SER A 1 104 ? 3.793 15.953 -9.870 1.00 46.28 104 SER A CA 1
ATOM 888 C C . SER A 1 104 ? 2.866 14.839 -10.379 1.00 46.28 104 SER A C 1
ATOM 890 O O . SER A 1 104 ? 2.267 14.097 -9.599 1.00 46.28 104 SER A O 1
ATOM 892 N N . SER A 1 105 ? 2.712 14.760 -11.706 1.00 50.88 105 SER A N 1
ATOM 893 C CA . SER A 1 105 ? 2.052 13.661 -12.424 1.00 50.88 105 SER A CA 1
ATOM 894 C C . SER A 1 105 ? 2.865 12.367 -12.335 1.00 50.88 105 SER A C 1
ATOM 896 O O . SER A 1 105 ? 4.072 12.408 -12.110 1.00 50.88 105 SER A O 1
ATOM 898 N N . PHE A 1 106 ? 2.211 11.218 -12.540 1.00 54.69 106 PHE A N 1
ATOM 899 C CA . PHE A 1 106 ? 2.922 9.962 -12.768 1.00 54.69 106 PHE A CA 1
ATOM 900 C C . PHE A 1 106 ? 3.734 10.089 -14.047 1.00 54.69 106 PHE A C 1
ATOM 902 O O . PHE A 1 106 ? 3.178 10.364 -15.110 1.00 54.69 106 PHE A O 1
ATOM 909 N N . GLU A 1 107 ? 5.034 9.865 -13.928 1.00 60.78 107 GLU A N 1
ATOM 910 C CA . GLU A 1 107 ? 5.932 9.704 -15.056 1.00 60.78 107 GLU A CA 1
ATOM 911 C C . GLU A 1 107 ? 6.529 8.295 -14.960 1.00 60.78 107 GLU A C 1
ATOM 913 O O . GLU A 1 107 ? 6.960 7.893 -13.872 1.00 60.78 107 GLU A O 1
ATOM 918 N N . PRO A 1 108 ? 6.523 7.514 -16.055 1.00 67.31 108 PRO A N 1
ATOM 919 C CA . PRO A 1 108 ? 7.281 6.270 -16.103 1.00 67.31 108 PRO A CA 1
ATOM 920 C C . PRO A 1 108 ? 8.773 6.561 -15.844 1.00 67.31 108 PRO A C 1
ATOM 922 O O . PRO A 1 108 ? 9.201 7.713 -15.970 1.00 67.31 108 PRO A O 1
ATOM 925 N N . PRO A 1 109 ? 9.586 5.553 -15.468 1.00 75.00 109 PRO A N 1
ATOM 926 C CA . PRO A 1 109 ? 11.005 5.780 -15.216 1.00 75.00 109 PRO A CA 1
ATOM 927 C C . PRO A 1 109 ? 11.665 6.499 -16.393 1.00 75.00 109 PRO A C 1
ATOM 929 O O . PRO A 1 109 ? 11.409 6.162 -17.549 1.00 75.00 109 PRO A O 1
ATOM 932 N N . SER A 1 110 ? 12.539 7.459 -16.079 1.00 79.81 110 SER A N 1
ATOM 933 C CA . SER A 1 110 ? 13.226 8.300 -17.064 1.00 79.81 110 SER A CA 1
ATOM 934 C C . SER A 1 110 ? 13.932 7.466 -18.134 1.00 79.81 110 SER A C 1
ATOM 936 O O . SER A 1 110 ? 13.954 7.848 -19.301 1.00 79.81 110 SER A O 1
ATOM 938 N N . HIS A 1 111 ? 14.480 6.309 -17.742 1.00 85.75 111 HIS A N 1
ATOM 939 C CA . HIS A 1 111 ? 15.121 5.362 -18.650 1.00 85.75 111 HIS A CA 1
ATOM 940 C C . HIS A 1 111 ? 14.827 3.923 -18.239 1.00 85.75 111 HIS A C 1
ATOM 942 O O . HIS A 1 111 ? 14.794 3.598 -17.052 1.00 85.75 111 HIS A O 1
ATOM 948 N N . THR A 1 112 ? 14.674 3.025 -19.211 1.00 87.50 112 THR A N 1
ATOM 949 C CA . THR A 1 112 ? 14.474 1.599 -18.931 1.00 87.50 112 THR A CA 1
ATOM 950 C C . THR A 1 112 ? 14.920 0.690 -20.080 1.00 87.50 112 THR A C 1
ATOM 952 O O . THR A 1 112 ? 15.040 1.098 -21.241 1.00 87.50 112 THR A O 1
ATOM 955 N N . THR A 1 113 ? 15.212 -0.566 -19.744 1.00 88.50 113 THR A N 1
ATOM 956 C CA . THR A 1 113 ? 15.425 -1.645 -20.709 1.00 88.50 113 THR A CA 1
ATOM 957 C C . THR A 1 113 ? 14.127 -2.175 -21.328 1.00 88.50 113 THR A C 1
ATOM 959 O O . THR A 1 113 ? 14.202 -2.888 -22.322 1.00 88.50 113 THR A O 1
ATOM 962 N N . ILE A 1 114 ? 12.958 -1.849 -20.766 1.00 82.69 114 ILE A N 1
ATOM 963 C CA . ILE A 1 114 ? 11.642 -2.184 -21.337 1.00 82.69 114 ILE A CA 1
ATOM 964 C C . ILE A 1 114 ? 11.189 -1.056 -22.263 1.00 82.69 114 ILE A C 1
ATOM 966 O O . ILE A 1 114 ? 11.507 0.108 -22.038 1.00 82.69 114 ILE A O 1
ATOM 970 N N . ASP A 1 115 ? 10.424 -1.381 -23.301 1.00 73.50 115 ASP A N 1
ATOM 971 C CA . ASP A 1 115 ? 9.741 -0.357 -24.087 1.00 73.50 115 ASP A CA 1
ATOM 972 C C . ASP A 1 115 ? 8.663 0.325 -23.232 1.00 73.50 115 ASP A C 1
ATOM 974 O O . ASP A 1 115 ? 7.708 -0.308 -22.778 1.00 73.50 115 ASP A O 1
ATOM 978 N N . ILE A 1 116 ? 8.814 1.631 -23.022 1.00 64.50 116 ILE A N 1
ATOM 979 C CA . ILE A 1 116 ? 7.931 2.451 -22.186 1.00 64.50 116 ILE A CA 1
ATOM 980 C C . ILE A 1 116 ? 6.481 2.478 -22.700 1.00 64.50 116 ILE A C 1
ATOM 982 O O . ILE A 1 116 ? 5.563 2.772 -21.937 1.00 64.50 116 ILE A O 1
ATOM 986 N N . ASN A 1 117 ? 6.274 2.143 -23.979 1.00 61.38 117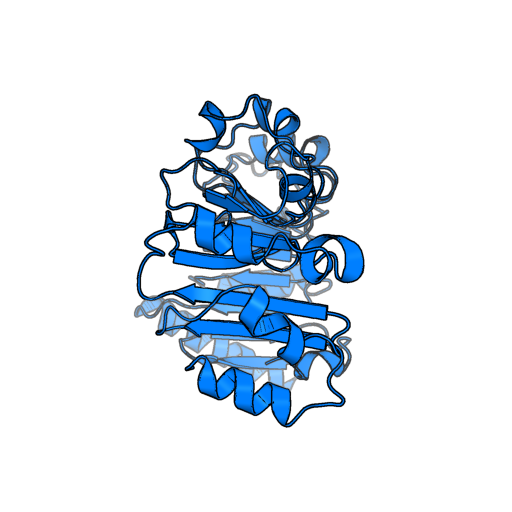 ASN A N 1
ATOM 987 C CA . ASN A 1 117 ? 4.956 2.052 -24.604 1.00 61.38 117 ASN A CA 1
ATOM 988 C C . ASN A 1 117 ? 4.245 0.724 -24.312 1.00 61.38 117 ASN A C 1
ATOM 990 O O . ASN A 1 117 ? 3.076 0.559 -24.664 1.00 61.38 117 ASN A O 1
ATOM 994 N N . THR A 1 118 ? 4.923 -0.240 -23.684 1.00 64.44 118 THR A N 1
ATOM 995 C CA . THR A 1 118 ? 4.281 -1.489 -23.272 1.00 64.44 118 THR A CA 1
ATOM 996 C C . THR A 1 118 ? 3.490 -1.284 -21.974 1.00 64.44 118 THR A C 1
ATOM 998 O O . THR A 1 118 ? 3.973 -0.613 -21.058 1.00 64.44 118 THR A O 1
ATOM 1001 N N . PRO A 1 119 ? 2.303 -1.909 -21.824 1.00 66.00 119 PRO A N 1
ATOM 1002 C CA . PRO A 1 119 ? 1.505 -1.866 -20.588 1.00 66.00 119 PRO A CA 1
ATOM 1003 C C . PRO A 1 119 ? 2.230 -2.388 -19.335 1.00 66.00 119 PRO A C 1
ATOM 1005 O O . PRO A 1 119 ? 1.732 -2.248 -18.220 1.00 66.00 119 PRO A O 1
ATOM 1008 N N . PHE A 1 120 ? 3.423 -2.963 -19.514 1.00 70.12 120 PHE A N 1
ATOM 1009 C CA . PHE A 1 120 ? 4.199 -3.680 -18.515 1.00 70.12 120 PHE A CA 1
ATOM 1010 C C . PHE A 1 120 ? 4.371 -2.917 -17.198 1.00 70.12 120 PHE A C 1
ATOM 1012 O O . PHE A 1 120 ? 4.266 -3.516 -16.133 1.00 70.12 120 PHE A O 1
ATOM 1019 N N . PHE A 1 121 ? 4.607 -1.605 -17.226 1.00 68.69 121 PHE A N 1
ATOM 1020 C CA . PHE A 1 121 ? 4.768 -0.833 -15.990 1.00 68.69 121 PHE A CA 1
ATOM 1021 C C . PHE A 1 121 ? 3.449 -0.640 -15.240 1.00 68.69 121 PHE A C 1
ATOM 1023 O O . PHE A 1 121 ? 3.407 -0.818 -14.028 1.00 68.69 121 PHE A O 1
ATOM 1030 N N . TYR A 1 122 ? 2.370 -0.318 -15.952 1.00 72.06 122 TYR A N 1
ATOM 1031 C CA . TYR A 1 122 ? 1.061 -0.017 -15.364 1.00 72.06 122 TYR A CA 1
ATOM 1032 C C . TYR A 1 122 ? 0.374 -1.263 -14.807 1.00 72.06 122 TYR A C 1
ATOM 1034 O O . TYR A 1 122 ? -0.297 -1.190 -13.776 1.00 72.06 122 TYR A O 1
ATOM 1042 N N . ASP A 1 123 ? 0.582 -2.406 -15.460 1.00 74.06 123 ASP A N 1
ATOM 1043 C CA . ASP A 1 123 ? 0.047 -3.692 -15.018 1.00 74.06 123 ASP A CA 1
ATOM 1044 C C . ASP A 1 123 ? 0.760 -4.220 -13.765 1.00 74.06 123 ASP A C 1
ATOM 1046 O O . ASP A 1 123 ? 0.198 -5.021 -13.029 1.00 74.06 123 ASP A O 1
ATOM 1050 N N . ASN A 1 124 ? 1.979 -3.771 -13.472 1.00 74.19 124 ASN A N 1
ATOM 1051 C CA . ASN A 1 124 ? 2.741 -4.233 -12.309 1.00 74.19 124 ASN A CA 1
ATOM 1052 C C . ASN A 1 124 ? 2.704 -3.259 -11.122 1.00 74.19 124 ASN A C 1
ATOM 1054 O O . ASN A 1 124 ? 3.531 -3.365 -10.221 1.00 74.19 124 ASN A O 1
ATOM 1058 N N . ILE A 1 125 ? 1.777 -2.298 -11.128 1.00 76.81 125 ILE A N 1
ATOM 1059 C CA . ILE A 1 125 ? 1.535 -1.397 -10.000 1.00 76.81 125 ILE A CA 1
ATOM 1060 C C . ILE A 1 125 ? 0.293 -1.877 -9.250 1.00 76.81 125 ILE A C 1
ATOM 1062 O O . ILE A 1 125 ? -0.769 -2.056 -9.843 1.00 76.81 125 ILE A O 1
ATOM 1066 N N . ASN A 1 126 ? 0.412 -2.022 -7.931 1.00 81.06 126 ASN A N 1
ATOM 1067 C CA . ASN A 1 126 ? -0.672 -2.399 -7.028 1.00 81.06 126 ASN A CA 1
ATOM 1068 C C . ASN A 1 126 ? -1.024 -1.309 -6.009 1.00 81.06 126 ASN A C 1
ATOM 1070 O O . ASN A 1 126 ? -2.084 -1.400 -5.387 1.00 81.06 126 ASN A O 1
ATOM 1074 N N . GLU A 1 127 ? -0.180 -0.289 -5.837 1.00 82.25 127 GLU A N 1
ATOM 1075 C CA . GLU A 1 127 ? -0.394 0.825 -4.913 1.00 82.25 127 GLU A CA 1
ATOM 1076 C C . GLU A 1 127 ? -0.260 2.159 -5.648 1.00 82.25 127 GLU A C 1
ATOM 1078 O O . GLU A 1 127 ? 0.812 2.514 -6.137 1.00 82.25 127 GLU A O 1
ATOM 1083 N N . LEU A 1 128 ? -1.360 2.910 -5.709 1.00 81.44 128 LEU A N 1
ATOM 1084 C CA . LEU A 1 128 ? -1.450 4.177 -6.431 1.00 81.44 128 LEU A CA 1
ATOM 1085 C C . LEU A 1 128 ? -1.920 5.293 -5.498 1.00 81.44 128 LEU A C 1
ATOM 1087 O O . LEU A 1 128 ? -2.904 5.132 -4.774 1.00 81.44 128 LEU A O 1
ATOM 1091 N N . THR A 1 129 ? -1.259 6.451 -5.559 1.00 80.38 129 THR A N 1
ATOM 1092 C CA . THR A 1 129 ? -1.772 7.689 -4.961 1.00 80.38 129 THR A CA 1
ATOM 1093 C C . THR A 1 129 ? -2.140 8.675 -6.059 1.00 80.38 129 THR A C 1
ATOM 1095 O O . THR A 1 129 ? -1.295 9.046 -6.867 1.00 80.38 129 THR A O 1
ATOM 1098 N N . ILE A 1 130 ? -3.394 9.122 -6.073 1.00 77.19 130 ILE A N 1
ATOM 1099 C CA . ILE A 1 130 ? -3.899 10.125 -7.011 1.00 77.19 130 ILE A CA 1
ATOM 1100 C C . ILE A 1 130 ? -3.855 11.502 -6.343 1.00 77.19 130 ILE A C 1
ATOM 1102 O O . ILE A 1 130 ? -4.423 11.715 -5.267 1.00 77.19 130 ILE A O 1
ATOM 1106 N N . ASN A 1 131 ? -3.184 12.445 -7.000 1.00 71.81 131 ASN A N 1
ATOM 1107 C CA . ASN A 1 131 ? -3.168 13.860 -6.643 1.00 71.81 131 ASN A CA 1
ATOM 1108 C C . ASN A 1 131 ? -3.965 14.681 -7.676 1.00 71.81 131 ASN A C 1
ATOM 1110 O O . ASN A 1 131 ? -4.300 14.189 -8.751 1.00 71.81 131 ASN A O 1
ATOM 1114 N N . GLN A 1 132 ? -4.284 15.941 -7.365 1.00 63.00 132 GLN A N 1
ATOM 1115 C CA . GLN A 1 132 ? -5.048 16.808 -8.279 1.00 63.00 132 GLN A CA 1
ATOM 1116 C C . GLN A 1 132 ? -4.340 17.050 -9.629 1.00 63.00 132 GLN A C 1
ATOM 1118 O O . GLN A 1 132 ? -5.009 17.297 -10.633 1.00 63.00 132 GLN A O 1
ATOM 1123 N N . CYS A 1 133 ? -3.005 16.977 -9.672 1.00 56.88 133 CYS A N 1
ATOM 1124 C CA . CYS A 1 133 ? -2.218 17.177 -10.892 1.00 56.88 133 CYS A CA 1
ATOM 1125 C C . CYS A 1 133 ? -2.344 15.997 -11.863 1.00 56.88 133 CYS A C 1
ATOM 1127 O O . CYS A 1 133 ? -2.483 16.210 -13.067 1.00 56.88 133 CYS A O 1
ATOM 1129 N N . LEU A 1 134 ? -2.371 14.770 -11.336 1.00 57.56 134 LEU A N 1
ATOM 1130 C CA . LEU A 1 134 ? -2.552 13.539 -12.096 1.00 57.56 134 LEU A CA 1
ATOM 1131 C C . LEU A 1 134 ? -3.801 13.632 -12.978 1.00 57.56 134 LEU A C 1
ATOM 1133 O O . LEU A 1 134 ? -3.682 13.457 -14.185 1.00 57.56 134 LEU A O 1
ATOM 1137 N N . CYS A 1 135 ? -4.948 14.057 -12.439 1.00 55.47 135 CYS A N 1
ATOM 1138 C CA . CYS A 1 135 ? -6.221 14.188 -13.169 1.00 55.47 135 CYS A CA 1
ATOM 1139 C C . CYS A 1 135 ? -6.129 14.969 -14.495 1.00 55.47 135 CYS A C 1
ATOM 1141 O O . CYS A 1 135 ? -6.891 14.704 -15.420 1.00 55.47 135 CYS A O 1
ATOM 1143 N N . ARG A 1 136 ? -5.196 15.924 -14.610 1.00 55.47 136 ARG A N 1
ATOM 1144 C CA . ARG A 1 136 ? -5.034 16.774 -15.804 1.00 55.47 136 ARG A CA 1
ATOM 1145 C C . ARG A 1 136 ? -4.172 16.144 -16.907 1.00 55.47 136 ARG A C 1
ATOM 1147 O O . ARG A 1 136 ? -4.186 16.639 -18.026 1.00 55.47 136 ARG A O 1
ATOM 1154 N N . SER A 1 137 ? -3.436 15.076 -16.600 1.00 54.19 137 SER A N 1
ATOM 1155 C CA . SER A 1 137 ? -2.380 14.489 -17.450 1.00 54.19 137 SER A CA 1
ATOM 1156 C C . SER A 1 137 ? -2.709 13.098 -18.020 1.00 54.19 137 SER A C 1
ATOM 1158 O O . SER A 1 137 ? -1.855 12.458 -18.623 1.00 54.19 137 SER A O 1
ATOM 1160 N N . LEU A 1 138 ? -3.941 12.610 -17.830 1.00 54.12 138 LEU A N 1
ATOM 1161 C CA . LEU A 1 138 ? -4.255 11.173 -17.851 1.00 54.12 138 LEU A CA 1
ATOM 1162 C C . LEU A 1 138 ? -4.909 10.531 -19.095 1.00 54.12 138 LEU A C 1
ATOM 1164 O O . LEU A 1 138 ? -5.353 9.391 -18.958 1.00 54.12 138 LEU A O 1
ATOM 1168 N N . PRO A 1 139 ? -4.978 11.114 -20.308 1.00 52.38 139 PRO A N 1
ATOM 1169 C CA . PRO A 1 139 ? -5.670 10.424 -21.400 1.00 52.38 139 PRO A CA 1
ATOM 1170 C C . PRO A 1 139 ? -5.000 9.124 -21.909 1.00 52.38 139 PRO A C 1
ATOM 1172 O O . PRO A 1 139 ? -5.545 8.520 -22.828 1.00 52.38 139 PRO A O 1
ATOM 1175 N N . PHE A 1 140 ? -3.875 8.654 -21.342 1.00 56.28 140 PHE A N 1
ATOM 1176 C CA . PHE A 1 140 ? -3.072 7.573 -21.942 1.00 56.28 140 PHE A CA 1
ATOM 1177 C C . PHE A 1 140 ? -2.808 6.326 -21.081 1.00 56.28 140 PHE A C 1
ATOM 1179 O O . PHE A 1 140 ? -2.326 5.336 -21.627 1.00 56.28 140 PHE A O 1
ATOM 1186 N N . TYR A 1 141 ? -3.126 6.314 -19.779 1.00 67.06 141 TYR A N 1
ATOM 1187 C CA . TYR A 1 141 ? -2.720 5.210 -18.891 1.00 67.06 141 TYR A CA 1
ATOM 1188 C C . TYR A 1 141 ? -3.888 4.631 -18.092 1.00 67.06 141 TYR A C 1
ATOM 1190 O O . TYR A 1 141 ? -4.597 5.362 -17.400 1.00 67.06 141 TYR A O 1
ATOM 1198 N N . ARG A 1 142 ? -4.055 3.302 -18.164 1.00 76.31 142 ARG A N 1
ATOM 1199 C CA . ARG A 1 142 ? -5.029 2.538 -17.374 1.00 76.31 142 ARG A CA 1
ATOM 1200 C C . ARG A 1 142 ? -4.312 1.524 -16.481 1.00 76.31 142 ARG A C 1
ATOM 1202 O O . ARG A 1 142 ? -3.720 0.579 -16.985 1.00 76.31 142 ARG A O 1
ATOM 1209 N N . PHE A 1 143 ? -4.405 1.696 -15.166 1.00 81.75 143 PHE A N 1
ATOM 1210 C CA . PHE A 1 143 ? -3.850 0.780 -14.166 1.00 81.75 143 PHE A CA 1
ATOM 1211 C C . PHE A 1 143 ? -4.853 -0.336 -13.856 1.00 81.75 143 PHE A C 1
ATOM 1213 O O . PHE A 1 143 ? -5.963 -0.058 -13.403 1.00 81.75 143 PHE A O 1
ATOM 1220 N N . THR A 1 144 ? -4.486 -1.593 -14.088 1.00 83.94 144 THR A N 1
ATOM 1221 C CA . THR A 1 144 ? -5.411 -2.744 -14.025 1.00 83.94 144 THR A CA 1
ATOM 1222 C C . THR A 1 144 ? -5.328 -3.530 -12.711 1.00 83.94 144 THR A C 1
ATOM 1224 O O . THR A 1 144 ? -6.306 -4.151 -12.297 1.00 83.94 144 THR A O 1
ATOM 1227 N N . ASN A 1 145 ? -4.194 -3.452 -12.010 1.00 84.69 145 ASN A N 1
ATOM 1228 C CA . ASN A 1 145 ? -3.889 -4.301 -10.853 1.00 84.69 145 ASN A CA 1
ATOM 1229 C C . ASN A 1 145 ? -3.816 -3.544 -9.517 1.00 84.69 145 ASN A C 1
ATOM 1231 O O . ASN A 1 145 ? -3.262 -4.049 -8.539 1.00 84.69 145 ASN A O 1
ATOM 1235 N N . ILE A 1 146 ? -4.425 -2.355 -9.427 1.00 86.75 146 ILE A N 1
ATOM 1236 C CA . ILE A 1 146 ? -4.440 -1.576 -8.183 1.00 86.75 146 ILE A CA 1
ATOM 1237 C C . ILE A 1 146 ? -5.226 -2.308 -7.090 1.00 86.75 146 ILE A C 1
ATOM 1239 O O . ILE A 1 146 ? -6.421 -2.578 -7.204 1.00 86.75 146 ILE A O 1
ATOM 1243 N N . THR A 1 147 ? -4.548 -2.557 -5.974 1.00 90.38 147 THR A N 1
ATOM 1244 C CA . THR A 1 147 ? -5.108 -3.152 -4.755 1.00 90.38 147 THR A CA 1
ATOM 1245 C C . THR A 1 147 ? -5.195 -2.131 -3.614 1.00 90.38 147 THR A C 1
ATOM 1247 O O . THR A 1 147 ? -6.088 -2.214 -2.763 1.00 90.38 147 THR A O 1
ATOM 1250 N N . ARG A 1 148 ? -4.311 -1.125 -3.612 1.00 89.69 148 ARG A N 1
ATOM 1251 C CA . ARG A 1 148 ? -4.200 -0.066 -2.603 1.00 89.69 148 ARG A CA 1
ATOM 1252 C C . ARG A 1 148 ? -4.306 1.298 -3.283 1.00 89.69 148 ARG A C 1
ATOM 1254 O O . ARG A 1 148 ? -3.447 1.668 -4.073 1.00 89.69 148 ARG A O 1
ATOM 1261 N N . LEU A 1 149 ? -5.356 2.054 -2.977 1.00 88.50 149 LEU A N 1
ATOM 1262 C CA . LEU A 1 149 ? -5.606 3.357 -3.590 1.00 88.50 149 LEU A CA 1
ATOM 1263 C C . LEU A 1 149 ? -5.624 4.462 -2.537 1.00 88.50 149 LEU A C 1
ATOM 1265 O O . LEU A 1 149 ? -6.323 4.372 -1.528 1.00 88.50 149 LEU A O 1
ATOM 1269 N N . SER A 1 150 ? -4.884 5.531 -2.793 1.00 87.75 150 SER A N 1
ATOM 1270 C CA . SER A 1 150 ? -4.810 6.702 -1.926 1.00 87.75 150 SER A CA 1
ATOM 1271 C C . SER A 1 150 ? -5.117 7.976 -2.699 1.00 87.75 150 SER A C 1
ATOM 1273 O O . SER A 1 150 ? -4.822 8.080 -3.885 1.00 87.75 150 SER A O 1
ATOM 1275 N N . PHE A 1 151 ? -5.663 8.976 -2.015 1.00 82.81 151 PHE A N 1
ATOM 1276 C CA . PHE A 1 151 ? -5.848 10.315 -2.570 1.00 82.81 151 PHE A CA 1
ATOM 1277 C C . PHE A 1 151 ? -5.140 11.348 -1.693 1.00 82.81 151 PHE A C 1
ATOM 1279 O O . PHE A 1 151 ? -5.137 11.223 -0.466 1.00 82.81 151 PHE A O 1
ATOM 1286 N N . SER A 1 152 ? -4.544 12.370 -2.308 1.00 76.25 152 SER A N 1
ATOM 1287 C CA . SER A 1 152 ? -3.902 13.489 -1.595 1.00 76.25 152 SER A CA 1
ATOM 1288 C C . SER A 1 152 ? -4.676 14.811 -1.682 1.00 76.25 152 SER A C 1
ATOM 1290 O O . SER A 1 152 ? -4.288 15.779 -1.034 1.00 76.25 152 SER A O 1
ATOM 1292 N N . GLY A 1 153 ? -5.792 14.845 -2.417 1.00 74.56 153 GLY A N 1
ATOM 1293 C CA . GLY A 1 153 ? -6.675 16.005 -2.534 1.00 74.56 153 GLY A CA 1
ATOM 1294 C C . GLY A 1 153 ? -8.095 15.616 -2.948 1.00 74.56 153 GLY A C 1
ATOM 1295 O O . GLY A 1 153 ? -8.590 14.556 -2.559 1.00 74.56 153 GLY A O 1
ATOM 1296 N N . GLU A 1 154 ? -8.741 16.480 -3.732 1.00 74.00 154 GLU A N 1
ATOM 1297 C CA . GLU A 1 154 ? -10.078 16.225 -4.280 1.00 74.00 154 GLU A CA 1
ATOM 1298 C C . GLU A 1 154 ? -10.114 14.942 -5.122 1.00 74.00 154 GLU A C 1
ATOM 1300 O O . GLU A 1 154 ? -9.177 14.638 -5.862 1.00 74.00 154 GLU A O 1
ATOM 1305 N N . ILE A 1 155 ? -11.204 14.184 -4.991 1.00 77.69 155 ILE A N 1
ATOM 1306 C CA . ILE A 1 155 ? -11.339 12.868 -5.612 1.00 77.69 155 ILE A CA 1
ATOM 1307 C C . ILE A 1 155 ? -12.118 12.996 -6.927 1.00 77.69 155 ILE A C 1
ATOM 1309 O O . ILE A 1 155 ? -13.312 13.307 -6.893 1.00 77.69 155 ILE A O 1
ATOM 1313 N N . PRO A 1 156 ? -11.498 12.702 -8.082 1.00 76.00 156 PRO A N 1
ATOM 1314 C CA . PRO A 1 156 ? -12.129 12.820 -9.394 1.00 76.00 156 PRO A CA 1
ATOM 1315 C C . PRO A 1 156 ? -12.999 11.587 -9.706 1.00 76.00 156 PRO A C 1
ATOM 1317 O O . PRO A 1 156 ? -12.674 10.806 -10.599 1.00 76.00 156 PRO A O 1
ATOM 1320 N N . PHE A 1 157 ? -14.088 11.364 -8.962 1.00 76.12 157 PHE A N 1
ATOM 1321 C CA . PHE A 1 157 ? -14.896 10.136 -9.096 1.00 76.12 157 PHE A CA 1
ATOM 1322 C C . PHE A 1 157 ? -15.319 9.834 -10.538 1.00 76.12 157 PHE A C 1
ATOM 1324 O O . PHE A 1 157 ? -15.262 8.679 -10.952 1.00 76.12 157 PHE A O 1
ATOM 1331 N N . ASP A 1 158 ? -15.668 10.866 -11.307 1.00 74.31 158 ASP A N 1
ATOM 1332 C CA . ASP A 1 158 ? -16.168 10.714 -12.676 1.00 74.31 158 ASP A CA 1
ATOM 1333 C C . ASP A 1 158 ? -15.082 10.251 -13.666 1.00 74.31 158 ASP A C 1
ATOM 1335 O O . ASP A 1 158 ? -15.389 9.613 -14.668 1.00 74.31 158 ASP A O 1
ATOM 1339 N N . GLN A 1 159 ? -13.807 10.527 -13.378 1.00 75.19 159 GLN A N 1
ATOM 1340 C CA . GLN A 1 159 ? -12.666 10.157 -14.231 1.00 75.19 159 GLN A CA 1
ATOM 1341 C C . GLN A 1 159 ? -11.950 8.899 -13.728 1.00 75.19 159 GLN A C 1
ATOM 1343 O O . GLN A 1 159 ? -11.127 8.317 -14.427 1.00 75.19 159 GLN A O 1
ATOM 1348 N N . LEU A 1 160 ? -12.248 8.446 -12.509 1.00 78.88 160 LEU A N 1
ATOM 1349 C CA . LEU A 1 160 ? -11.475 7.400 -11.847 1.00 78.88 160 LEU A CA 1
ATOM 1350 C C . LEU A 1 160 ? -11.465 6.081 -12.642 1.00 78.88 160 LEU A C 1
ATOM 1352 O O . LEU A 1 160 ? -10.425 5.439 -12.760 1.00 78.88 160 LEU A O 1
ATOM 1356 N N . HIS A 1 161 ? -12.602 5.723 -13.243 1.00 79.38 161 HIS A N 1
ATOM 1357 C CA . HIS A 1 161 ? -12.763 4.495 -14.026 1.00 79.38 161 HIS A CA 1
ATOM 1358 C C . HIS A 1 161 ? -12.002 4.490 -15.360 1.00 79.38 161 HIS A C 1
ATOM 1360 O O . HIS A 1 161 ? -11.734 3.412 -15.890 1.00 79.38 161 HIS A O 1
ATOM 1366 N N . SER A 1 162 ? -11.656 5.657 -15.921 1.00 76.81 162 SER A N 1
ATOM 1367 C CA . SER A 1 162 ? -10.830 5.706 -17.136 1.00 76.81 162 SER A CA 1
ATOM 1368 C C . SER A 1 162 ? -9.349 5.484 -16.837 1.00 76.81 162 SER A C 1
ATOM 1370 O O . SER A 1 162 ? -8.600 5.115 -17.734 1.00 76.81 162 SER A O 1
ATOM 1372 N N . ILE A 1 163 ? -8.941 5.688 -15.583 1.00 77.88 163 ILE A N 1
ATOM 1373 C CA . ILE A 1 163 ? -7.542 5.655 -15.148 1.00 77.88 163 ILE A CA 1
ATOM 1374 C C . ILE A 1 163 ? -7.230 4.346 -14.430 1.00 77.88 163 ILE A C 1
ATOM 1376 O O . ILE A 1 163 ? -6.139 3.810 -14.569 1.00 77.88 163 ILE A O 1
ATOM 1380 N N . VAL A 1 164 ? -8.163 3.827 -13.633 1.00 82.81 164 VAL A N 1
ATOM 1381 C CA . VAL A 1 164 ? -7.902 2.700 -12.739 1.00 82.81 164 VAL A CA 1
ATOM 1382 C C . VAL A 1 164 ? -9.035 1.689 -12.811 1.00 82.81 164 VAL A C 1
ATOM 1384 O O . VAL A 1 164 ? -10.212 2.037 -12.711 1.00 82.81 164 VAL A O 1
ATOM 1387 N N . ASP A 1 165 ? -8.676 0.415 -12.922 1.00 86.19 165 ASP A N 1
ATOM 1388 C CA . ASP A 1 165 ? -9.580 -0.675 -12.597 1.00 86.19 165 ASP A CA 1
ATOM 1389 C C . ASP A 1 165 ? -9.740 -0.778 -11.074 1.00 86.19 165 ASP A C 1
ATOM 1391 O O . ASP A 1 165 ? -8.825 -1.133 -10.333 1.00 86.19 165 ASP A O 1
ATOM 1395 N N . LEU A 1 166 ? -10.934 -0.437 -10.599 1.00 88.06 166 LEU A N 1
ATOM 1396 C CA . LEU A 1 166 ? -11.252 -0.366 -9.175 1.00 88.06 166 LEU A CA 1
ATOM 1397 C C . LEU A 1 166 ? -11.731 -1.700 -8.596 1.00 88.06 166 LEU A C 1
ATOM 1399 O O . LEU A 1 166 ? -11.961 -1.803 -7.388 1.00 88.06 166 LEU A O 1
ATOM 1403 N N . SER A 1 167 ? -11.902 -2.720 -9.441 1.00 87.56 167 SER A N 1
ATOM 1404 C CA . SER A 1 167 ? -12.506 -4.000 -9.061 1.00 87.56 167 SER A CA 1
ATOM 1405 C C . SER A 1 167 ? -11.689 -4.768 -8.020 1.00 87.56 167 SER A C 1
ATOM 1407 O O . SER A 1 167 ? -12.259 -5.549 -7.255 1.00 87.56 167 SER A O 1
ATOM 1409 N N . ASN A 1 168 ? -10.379 -4.522 -7.946 1.00 89.44 168 ASN A N 1
ATOM 1410 C CA . ASN A 1 168 ? -9.447 -5.207 -7.048 1.00 89.44 168 ASN A CA 1
ATOM 1411 C C . ASN A 1 168 ? -9.003 -4.362 -5.842 1.00 89.44 168 ASN A C 1
ATOM 1413 O O . ASN A 1 168 ? -8.272 -4.857 -4.982 1.00 89.44 168 ASN A O 1
ATOM 1417 N N . VAL A 1 169 ? -9.477 -3.117 -5.726 1.00 92.31 169 VAL A N 1
ATOM 1418 C CA . VAL A 1 169 ? -9.087 -2.215 -4.636 1.00 92.31 169 VAL A CA 1
ATOM 1419 C C . VAL A 1 169 ? -9.661 -2.724 -3.310 1.00 92.31 169 VAL A C 1
ATOM 1421 O O . VAL A 1 169 ? -10.874 -2.700 -3.090 1.00 92.31 169 VAL A O 1
ATOM 1424 N N . TYR A 1 170 ? -8.782 -3.164 -2.405 1.00 93.69 170 TYR A N 1
ATOM 1425 C CA . TYR A 1 170 ? -9.142 -3.620 -1.055 1.00 93.69 170 TYR A CA 1
ATOM 1426 C C . TYR A 1 170 ? -8.823 -2.572 0.020 1.00 93.69 170 TYR A C 1
ATOM 1428 O O . TYR A 1 170 ? -9.494 -2.539 1.059 1.00 93.69 170 TYR A O 1
ATOM 1436 N N . TYR A 1 171 ? -7.806 -1.734 -0.222 1.00 93.56 171 TYR A N 1
ATOM 1437 C CA . TYR A 1 171 ? -7.371 -0.648 0.654 1.00 93.56 171 TYR A CA 1
ATOM 1438 C C . TYR A 1 171 ? -7.659 0.710 0.021 1.00 93.56 171 TYR A C 1
ATOM 1440 O O . TYR A 1 171 ? -7.279 0.953 -1.123 1.00 93.56 171 TYR A O 1
ATOM 1448 N N . LEU A 1 172 ? -8.270 1.606 0.793 1.00 91.94 172 LEU A N 1
ATOM 1449 C CA . LEU A 1 172 ? -8.615 2.953 0.356 1.00 91.94 172 LEU A CA 1
ATOM 1450 C C . LEU A 1 172 ? -8.213 3.997 1.400 1.00 91.94 172 LEU A C 1
ATOM 1452 O O . LEU A 1 172 ? -8.630 3.905 2.556 1.00 91.94 172 LEU A O 1
ATOM 1456 N N . LYS A 1 173 ? -7.469 5.026 0.990 1.00 90.31 173 LYS A N 1
ATOM 1457 C CA . LYS A 1 173 ? -7.089 6.169 1.830 1.00 90.31 173 LYS A CA 1
ATOM 1458 C C . LYS A 1 173 ? -7.684 7.469 1.314 1.00 90.31 173 LYS A C 1
ATOM 1460 O O . LYS A 1 173 ? -7.405 7.893 0.196 1.00 90.31 173 LYS A O 1
ATOM 1465 N N . LEU A 1 174 ? -8.467 8.118 2.174 1.00 87.31 174 LEU A N 1
ATOM 1466 C CA . LEU A 1 174 ? -9.220 9.326 1.846 1.00 87.31 174 LEU A CA 1
ATOM 1467 C C . LEU A 1 174 ? -8.677 10.525 2.659 1.00 87.31 174 LEU A C 1
ATOM 1469 O O . LEU A 1 174 ? -8.637 10.446 3.893 1.00 87.31 174 LEU A O 1
ATOM 1473 N N . PRO A 1 175 ? -8.231 11.617 2.003 1.00 74.56 175 PRO A N 1
ATOM 1474 C CA . PRO A 1 175 ? -7.481 12.705 2.640 1.00 74.56 175 PRO A CA 1
ATOM 1475 C C . PRO A 1 175 ? -8.363 13.672 3.441 1.00 74.56 175 PRO A C 1
ATOM 1477 O O . PRO A 1 175 ? -7.912 14.231 4.445 1.00 74.56 175 PRO A O 1
ATOM 1480 N N . GLU A 1 176 ? -9.623 13.850 3.037 1.00 72.88 176 GLU A N 1
ATOM 1481 C CA . GLU A 1 176 ? -10.546 14.827 3.623 1.00 72.88 176 GLU A CA 1
ATOM 1482 C C . GLU A 1 176 ? -11.872 14.220 4.094 1.00 72.88 176 GLU A C 1
ATOM 1484 O O . GLU A 1 176 ? -12.161 13.036 3.904 1.00 72.88 176 GLU A O 1
ATOM 1489 N N . ILE A 1 177 ? -12.669 15.053 4.775 1.00 62.50 177 ILE A N 1
ATOM 1490 C CA . ILE A 1 177 ? -14.006 14.706 5.258 1.00 62.50 177 ILE A CA 1
ATOM 1491 C C . ILE A 1 177 ? -14.924 14.578 4.052 1.00 62.50 177 ILE A C 1
ATOM 1493 O O . ILE A 1 177 ? -15.553 15.534 3.612 1.00 62.50 177 ILE A O 1
ATOM 1497 N N . ILE A 1 178 ? -15.025 13.364 3.544 1.00 65.94 178 ILE A N 1
ATOM 1498 C CA . ILE A 1 178 ? -16.035 13.028 2.558 1.00 65.94 178 ILE A CA 1
ATOM 1499 C C . ILE A 1 178 ? -17.382 13.071 3.273 1.00 65.94 178 ILE A C 1
ATOM 1501 O O . ILE A 1 178 ? -17.540 12.509 4.367 1.00 65.94 178 ILE A O 1
ATOM 1505 N N . SER A 1 179 ? -18.351 13.781 2.691 1.00 71.88 179 SER A N 1
ATOM 1506 C CA . SER A 1 179 ? -19.687 13.807 3.266 1.00 71.88 179 SER A CA 1
ATOM 1507 C C . SER A 1 179 ? -20.214 12.379 3.331 1.00 71.88 179 SER A C 1
ATOM 1509 O O . SER A 1 179 ? -19.885 11.528 2.501 1.00 71.88 179 SER A O 1
ATOM 1511 N N . ILE A 1 180 ? -21.062 12.085 4.315 1.00 69.88 180 ILE A N 1
ATOM 1512 C CA . ILE A 1 180 ? -21.622 10.739 4.415 1.00 69.88 180 ILE A CA 1
ATOM 1513 C C . ILE A 1 180 ? -22.305 10.356 3.082 1.00 69.88 180 ILE A C 1
ATOM 1515 O O . ILE A 1 180 ? -22.069 9.273 2.561 1.00 69.88 180 ILE A O 1
ATOM 1519 N N . LYS A 1 181 ? -23.030 11.284 2.440 1.00 70.00 181 LYS A N 1
ATOM 1520 C CA . LYS A 1 181 ? -23.703 11.060 1.148 1.00 70.00 181 LYS A CA 1
ATOM 1521 C C . LYS A 1 181 ? -22.749 10.594 0.047 1.00 70.00 181 LYS A C 1
ATOM 1523 O O . LYS A 1 181 ? -23.101 9.672 -0.686 1.00 70.00 181 LYS A O 1
ATOM 1528 N N . ASP A 1 182 ? -21.557 11.170 -0.022 1.00 73.81 182 ASP A N 1
ATOM 1529 C CA . ASP A 1 182 ? -20.560 10.791 -1.018 1.00 73.81 182 ASP A CA 1
ATOM 1530 C C . ASP A 1 182 ? -20.101 9.351 -0.785 1.00 73.81 182 ASP A C 1
ATOM 1532 O O . ASP A 1 182 ? -20.164 8.542 -1.705 1.00 73.81 182 ASP A O 1
ATOM 1536 N N . LEU A 1 183 ? -19.786 8.956 0.456 1.00 75.00 183 LEU A N 1
ATOM 1537 C CA . LEU A 1 183 ? -19.425 7.559 0.761 1.00 75.00 183 LEU A CA 1
ATOM 1538 C C . LEU A 1 183 ? -20.538 6.575 0.371 1.00 75.00 183 LEU A C 1
ATOM 1540 O O . LEU A 1 183 ? -20.255 5.480 -0.111 1.00 75.00 183 LEU A O 1
ATOM 1544 N N . LYS A 1 184 ? -21.806 6.980 0.524 1.00 71.69 184 LYS A N 1
ATOM 1545 C CA . LYS A 1 184 ? -22.987 6.192 0.121 1.00 71.69 184 LYS A CA 1
ATOM 1546 C C . LYS A 1 184 ? -22.988 5.886 -1.373 1.00 71.69 184 LYS A C 1
ATOM 1548 O O . LYS A 1 184 ? -23.359 4.785 -1.759 1.00 71.69 184 LYS A O 1
ATOM 1553 N N . ARG A 1 185 ? -22.592 6.863 -2.191 1.00 72.19 185 ARG A N 1
ATOM 1554 C CA . ARG A 1 185 ? -22.506 6.738 -3.651 1.00 72.19 185 ARG A CA 1
ATOM 1555 C C . ARG A 1 185 ? -21.285 5.923 -4.072 1.00 72.19 185 ARG A C 1
ATOM 1557 O O . ARG A 1 185 ? -21.363 5.140 -5.011 1.00 72.19 185 ARG A O 1
ATOM 1564 N N . ILE A 1 186 ? -20.174 6.111 -3.367 1.00 75.56 186 ILE A N 1
ATOM 1565 C CA . ILE A 1 186 ? -18.867 5.582 -3.746 1.00 75.56 186 ILE A CA 1
ATOM 1566 C C . ILE A 1 186 ? -18.748 4.087 -3.419 1.00 75.56 186 ILE A C 1
ATOM 1568 O O . ILE A 1 186 ? -18.387 3.290 -4.274 1.00 75.56 186 ILE A O 1
ATOM 1572 N N . PHE A 1 187 ? -19.036 3.667 -2.188 1.00 75.69 187 PHE A N 1
ATOM 1573 C CA . PHE A 1 187 ? -18.675 2.312 -1.752 1.00 75.69 187 PHE A CA 1
ATOM 1574 C C . PHE A 1 187 ? -19.410 1.168 -2.470 1.00 75.69 187 PHE A C 1
ATOM 1576 O O . PHE A 1 187 ? -18.751 0.189 -2.806 1.00 75.69 187 PHE A O 1
ATOM 1583 N N . PRO A 1 188 ? -20.728 1.242 -2.733 1.00 72.25 188 PRO A N 1
ATOM 1584 C CA . PRO A 1 188 ? -21.428 0.150 -3.408 1.00 72.25 188 PRO A CA 1
ATOM 1585 C C . PRO A 1 188 ? -21.059 0.021 -4.891 1.00 72.25 188 PRO A C 1
ATOM 1587 O O . PRO A 1 188 ? -21.046 -1.086 -5.414 1.00 72.25 188 PRO A O 1
ATOM 1590 N N . ASN A 1 189 ? -20.761 1.146 -5.553 1.00 73.56 189 ASN A N 1
ATOM 1591 C CA . ASN A 1 189 ? -20.678 1.213 -7.016 1.00 73.56 189 ASN A CA 1
ATOM 1592 C C . ASN A 1 189 ? -19.247 1.386 -7.541 1.00 73.56 189 ASN A C 1
ATOM 1594 O O . ASN A 1 189 ? -18.926 0.896 -8.617 1.00 73.56 189 ASN A O 1
ATOM 1598 N N . VAL A 1 190 ? -18.396 2.091 -6.794 1.00 79.81 190 VAL A N 1
ATOM 1599 C CA . VAL A 1 190 ? -17.040 2.480 -7.216 1.00 79.81 190 VAL A CA 1
ATOM 1600 C C . VAL A 1 190 ? -15.987 1.592 -6.550 1.00 79.81 190 VAL A C 1
ATOM 1602 O O . VAL A 1 190 ? -15.034 1.183 -7.200 1.00 79.81 190 VAL A O 1
ATOM 1605 N N . PHE A 1 191 ? -16.177 1.238 -5.273 1.00 86.19 191 PHE A N 1
ATOM 1606 C CA . PHE A 1 191 ? -15.210 0.460 -4.483 1.00 86.19 191 PHE A CA 1
ATOM 1607 C C . PHE A 1 191 ? -15.828 -0.786 -3.823 1.00 86.19 191 PHE A C 1
ATOM 1609 O O . PHE A 1 191 ? -15.835 -0.904 -2.591 1.00 86.19 191 PHE A O 1
ATOM 1616 N N . PRO A 1 192 ? -16.334 -1.747 -4.617 1.00 83.38 192 PRO A N 1
ATOM 1617 C CA . PRO A 1 192 ? -17.136 -2.857 -4.102 1.00 83.38 192 PRO A CA 1
ATOM 1618 C C . PRO A 1 192 ? -16.359 -3.811 -3.181 1.00 83.38 192 PRO A C 1
ATOM 1620 O O . PRO A 1 192 ? -16.963 -4.478 -2.341 1.00 83.38 192 PRO A O 1
ATOM 1623 N N . ARG A 1 193 ? -15.028 -3.888 -3.319 1.00 91.00 193 ARG A N 1
ATOM 1624 C CA . ARG A 1 193 ? -14.167 -4.814 -2.562 1.00 91.00 193 ARG A CA 1
ATOM 1625 C C . ARG A 1 193 ? -13.371 -4.166 -1.432 1.00 91.00 193 ARG A C 1
ATOM 1627 O O . ARG A 1 193 ? -12.600 -4.859 -0.770 1.00 91.00 193 ARG A O 1
ATOM 1634 N N . VAL A 1 194 ? -13.562 -2.873 -1.161 1.00 93.12 194 VAL A N 1
ATOM 1635 C CA . VAL A 1 194 ? -12.815 -2.208 -0.088 1.00 93.12 194 VAL A CA 1
ATOM 1636 C C . VAL A 1 194 ? -13.235 -2.761 1.268 1.00 93.12 194 VAL A C 1
ATOM 1638 O O . VAL A 1 194 ? -14.395 -2.673 1.670 1.00 93.12 194 VAL A O 1
ATOM 1641 N N . GLN A 1 195 ? -12.251 -3.297 1.986 1.00 95.19 195 GLN A N 1
ATOM 1642 C CA . GLN A 1 195 ? -12.392 -3.823 3.345 1.00 95.19 195 GLN A CA 1
ATOM 1643 C C . GLN A 1 195 ? -11.499 -3.082 4.340 1.00 95.19 195 GLN A C 1
ATOM 1645 O O . GLN A 1 195 ? -11.783 -3.095 5.541 1.00 95.19 195 GLN A O 1
ATOM 1650 N N . HIS A 1 196 ? -10.439 -2.429 3.854 1.00 96.06 196 HIS A N 1
ATOM 1651 C CA . HIS A 1 196 ? -9.530 -1.622 4.652 1.00 96.06 196 HIS A CA 1
ATOM 1652 C C . HIS A 1 196 ? -9.663 -0.151 4.257 1.00 96.06 196 HIS A C 1
ATOM 1654 O O . HIS A 1 196 ? -9.362 0.239 3.133 1.00 96.06 196 HIS A O 1
ATOM 1660 N N . LEU A 1 197 ? -10.113 0.672 5.198 1.00 93.69 197 LEU A N 1
ATOM 1661 C CA . LEU A 1 197 ? -10.346 2.092 4.985 1.00 93.69 197 LEU A CA 1
ATOM 1662 C C . LEU A 1 197 ? -9.478 2.943 5.915 1.00 93.69 197 LEU A C 1
ATOM 1664 O O . LEU A 1 197 ? -9.496 2.745 7.128 1.00 93.69 197 LEU A O 1
ATOM 1668 N N . TYR A 1 198 ? -8.777 3.923 5.351 1.00 92.75 198 TYR A N 1
ATOM 1669 C CA . TYR A 1 198 ? -8.127 5.003 6.084 1.00 92.75 198 TYR A CA 1
ATOM 1670 C C . TYR A 1 198 ? -8.928 6.300 5.948 1.00 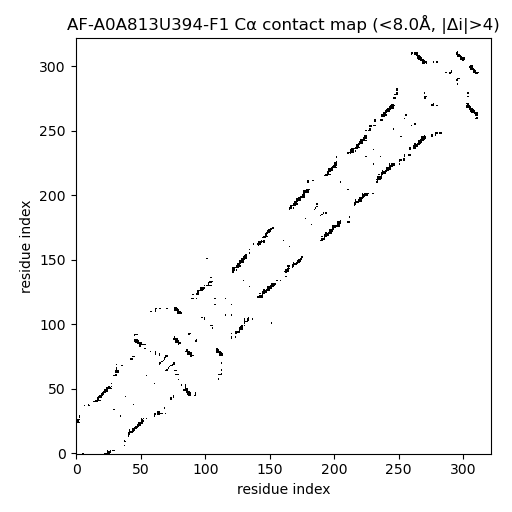92.75 198 TYR A C 1
ATOM 1672 O O . TYR A 1 198 ? -9.177 6.771 4.835 1.00 92.75 198 TYR A O 1
ATOM 1680 N N . LEU A 1 199 ? -9.267 6.912 7.084 1.00 89.75 199 LEU A N 1
ATOM 1681 C CA . LEU A 1 199 ? -9.949 8.202 7.172 1.00 89.75 199 LEU A CA 1
ATOM 1682 C C . LEU A 1 199 ? -9.195 9.171 8.081 1.00 89.75 199 LEU A C 1
ATOM 1684 O O . LEU A 1 199 ? -8.760 8.828 9.180 1.00 89.75 199 LEU A O 1
ATOM 1688 N N . ARG A 1 200 ? -9.159 10.447 7.703 1.00 85.94 200 ARG A N 1
ATOM 1689 C CA . ARG A 1 200 ? -8.671 11.495 8.608 1.00 85.94 200 ARG A CA 1
ATOM 1690 C C . ARG A 1 200 ? -9.604 11.706 9.807 1.00 85.94 200 ARG A C 1
ATOM 1692 O O . ARG A 1 200 ? -9.173 11.838 10.952 1.00 85.94 200 ARG A O 1
ATOM 1699 N N . SER A 1 201 ? -10.910 11.729 9.570 1.00 83.56 201 SER A N 1
ATOM 1700 C CA . SER A 1 201 ? -11.911 11.803 10.635 1.00 83.56 201 SER A CA 1
ATOM 1701 C C . SER A 1 201 ? -13.222 11.157 10.201 1.00 83.56 201 SER A C 1
ATOM 1703 O O . SER A 1 201 ? -13.388 10.811 9.032 1.00 83.56 201 SER A O 1
ATOM 1705 N N . LEU A 1 202 ? -14.139 10.957 11.151 1.00 83.25 202 LEU A N 1
ATOM 1706 C CA . LEU A 1 202 ? -15.427 10.341 10.847 1.00 83.25 202 LEU A CA 1
ATOM 1707 C C . LEU A 1 202 ? -16.245 11.245 9.908 1.00 83.25 202 LEU A C 1
ATOM 1709 O O . LEU A 1 202 ? -16.294 12.456 10.140 1.00 83.25 202 LEU A O 1
ATOM 1713 N N . PRO A 1 203 ? -16.941 10.674 8.911 1.00 76.19 203 PRO A N 1
ATOM 1714 C CA . PRO A 1 203 ? -17.788 11.428 7.991 1.00 76.19 203 PRO A CA 1
ATOM 1715 C C . PRO A 1 203 ? -18.880 12.168 8.757 1.00 76.19 203 PRO A C 1
ATOM 1717 O O . PRO A 1 203 ? -19.619 11.549 9.527 1.00 76.19 203 PRO A O 1
ATOM 1720 N N . ILE A 1 204 ? -19.020 13.475 8.545 1.00 69.25 204 ILE A N 1
ATOM 1721 C CA . ILE A 1 204 ? -20.065 14.269 9.200 1.00 69.25 204 ILE A CA 1
ATOM 1722 C C . ILE A 1 204 ? -21.396 13.998 8.488 1.00 69.25 204 ILE A C 1
ATOM 1724 O O . ILE A 1 204 ? -21.511 14.111 7.267 1.00 69.25 204 ILE A O 1
ATOM 1728 N N . GLY A 1 205 ? -22.417 13.613 9.253 1.00 60.22 205 GLY A N 1
ATOM 1729 C CA . GLY A 1 205 ? -23.781 13.451 8.763 1.00 60.22 205 GLY A CA 1
ATOM 1730 C C . GLY A 1 205 ? -24.749 14.154 9.702 1.00 60.22 205 GLY A C 1
ATOM 1731 O O . GLY A 1 205 ? -24.907 13.737 10.843 1.00 60.22 205 GLY A O 1
ATOM 1732 N N . HIS A 1 206 ? -25.425 15.200 9.224 1.00 52.19 206 HIS A N 1
ATOM 1733 C CA . HIS A 1 206 ? -26.378 15.979 10.028 1.00 52.19 206 HIS A CA 1
ATOM 1734 C C . HIS A 1 206 ? -27.681 15.230 10.368 1.00 52.19 206 HIS A C 1
ATOM 1736 O O . HIS A 1 206 ? -28.519 15.759 11.091 1.00 52.19 206 HIS A O 1
ATOM 1742 N N . SER A 1 207 ? -27.872 13.993 9.890 1.00 52.22 207 SER A N 1
ATOM 1743 C CA . SER A 1 207 ? -29.066 13.196 10.188 1.00 52.22 207 SER A CA 1
ATOM 1744 C C . SER A 1 207 ? -28.709 11.834 10.788 1.00 52.22 207 SER A C 1
ATOM 1746 O O . SER A 1 207 ? -28.341 10.887 10.098 1.00 52.22 207 SER A O 1
ATOM 1748 N N . TRP A 1 208 ? -28.904 11.714 12.102 1.00 49.06 208 TRP A N 1
ATOM 1749 C CA . TRP A 1 208 ? -28.822 10.454 12.854 1.00 49.06 208 TRP A CA 1
ATOM 1750 C C . TRP A 1 208 ? -29.806 9.383 12.349 1.00 49.06 208 TRP A C 1
ATOM 1752 O O . TRP A 1 208 ? -29.637 8.204 12.635 1.00 49.06 208 TRP A O 1
ATOM 1762 N N . ARG A 1 209 ? -30.830 9.788 11.584 1.00 50.75 209 ARG A N 1
ATOM 1763 C CA . ARG A 1 209 ? -31.903 8.916 11.082 1.00 50.75 209 ARG A CA 1
ATOM 1764 C C . ARG A 1 209 ? -31.527 8.084 9.848 1.00 50.75 209 ARG A C 1
ATOM 1766 O O . ARG A 1 209 ? -32.220 7.121 9.561 1.00 50.75 209 ARG A O 1
ATOM 1773 N N . HIS A 1 210 ? -30.442 8.416 9.140 1.00 54.53 210 HIS A N 1
ATOM 1774 C CA . HIS A 1 210 ? -30.031 7.711 7.914 1.00 54.53 210 HIS A CA 1
ATOM 1775 C C . HIS A 1 210 ? -28.522 7.431 7.887 1.00 54.53 210 HIS A C 1
ATOM 1777 O O . HIS A 1 210 ? -27.852 7.678 6.872 1.00 54.53 210 HIS A O 1
ATOM 1783 N N . SER A 1 211 ? -27.978 6.939 9.005 1.00 62.75 211 SER A N 1
ATOM 1784 C CA . SER A 1 211 ? -26.568 6.558 9.091 1.00 62.75 211 SER A CA 1
ATOM 1785 C C . SER A 1 211 ? -26.225 5.546 7.996 1.00 62.75 211 SER A C 1
ATOM 1787 O O . SER A 1 211 ? -26.964 4.606 7.708 1.00 62.75 211 SER A O 1
ATOM 1789 N N . ILE A 1 212 ? -25.115 5.790 7.309 1.00 71.50 212 ILE A N 1
ATOM 1790 C CA . ILE A 1 212 ? -24.564 4.809 6.377 1.00 71.50 212 ILE A CA 1
ATOM 1791 C C . ILE A 1 212 ? -23.890 3.753 7.203 1.00 71.50 212 ILE A C 1
ATOM 1793 O O . ILE A 1 212 ? -23.021 4.078 8.006 1.00 71.50 212 ILE A O 1
ATOM 1797 N N . ILE A 1 213 ? -24.280 2.514 6.958 1.00 84.44 213 ILE A N 1
ATOM 1798 C CA . ILE A 1 213 ? -23.669 1.358 7.579 1.00 84.44 213 ILE A CA 1
ATOM 1799 C C . ILE A 1 213 ? -22.767 0.714 6.529 1.00 84.44 213 ILE A C 1
ATOM 1801 O O . ILE A 1 213 ? -23.246 0.138 5.555 1.00 84.44 213 ILE A O 1
ATOM 1805 N N . MET A 1 214 ? -21.460 0.821 6.730 1.00 85.94 214 MET A N 1
ATOM 1806 C CA . MET A 1 214 ? -20.424 0.234 5.886 1.00 85.94 214 MET A CA 1
ATOM 1807 C C . MET A 1 214 ? -20.025 -1.132 6.452 1.00 85.94 214 MET A C 1
ATOM 1809 O O . MET A 1 214 ? -18.989 -1.294 7.096 1.00 85.94 214 MET A O 1
ATOM 1813 N N . LYS A 1 215 ? -20.898 -2.126 6.252 1.00 89.25 215 LYS A N 1
ATOM 1814 C CA . LYS A 1 215 ? -20.741 -3.493 6.789 1.00 89.25 215 LYS A CA 1
ATOM 1815 C C . LYS A 1 215 ? -19.555 -4.263 6.197 1.00 89.25 215 LYS A C 1
ATOM 1817 O O . LYS A 1 215 ? -19.126 -5.249 6.787 1.00 89.25 215 LYS A O 1
ATOM 1822 N N . GLN A 1 216 ? -19.068 -3.856 5.032 1.00 90.50 216 GLN A N 1
ATOM 1823 C CA . GLN A 1 216 ? -17.952 -4.494 4.340 1.00 90.50 216 GLN A CA 1
ATOM 1824 C C . GLN A 1 216 ? -16.588 -4.136 4.943 1.00 90.50 216 GLN A C 1
ATOM 1826 O O . GLN A 1 216 ? -15.623 -4.866 4.742 1.00 90.50 216 GLN A O 1
ATOM 1831 N N . ILE A 1 217 ? -16.500 -3.036 5.697 1.00 92.94 217 ILE A N 1
ATOM 1832 C CA . ILE A 1 217 ? -15.239 -2.572 6.275 1.00 92.94 217 ILE A CA 1
ATOM 1833 C C . ILE A 1 217 ? -14.881 -3.428 7.485 1.00 92.94 217 ILE A C 1
ATOM 1835 O O . ILE A 1 217 ? -15.614 -3.463 8.473 1.00 92.94 217 ILE A O 1
ATOM 1839 N N . ARG A 1 218 ? -13.725 -4.088 7.395 1.00 95.56 218 ARG A N 1
ATOM 1840 C CA . ARG A 1 218 ? -13.149 -4.950 8.436 1.00 95.56 218 ARG A CA 1
ATOM 1841 C C . ARG A 1 218 ? -11.982 -4.286 9.143 1.00 95.56 218 ARG A C 1
ATOM 1843 O O . ARG A 1 218 ? -11.784 -4.496 10.337 1.00 95.56 218 ARG A O 1
ATOM 1850 N N . ILE A 1 219 ? -11.230 -3.455 8.426 1.00 97.06 219 ILE A N 1
ATOM 1851 C CA . ILE A 1 219 ? -10.092 -2.724 8.969 1.00 97.06 219 ILE A CA 1
ATOM 1852 C C . ILE A 1 219 ? -10.358 -1.232 8.817 1.00 97.06 219 ILE A C 1
ATOM 1854 O O . ILE A 1 219 ? -10.531 -0.732 7.706 1.00 97.06 219 ILE A O 1
ATOM 1858 N N . LEU A 1 220 ? -10.377 -0.517 9.938 1.00 95.69 220 LEU A N 1
ATOM 1859 C CA . LEU A 1 220 ? -10.508 0.934 9.949 1.00 95.69 220 LEU A CA 1
ATOM 1860 C C . LEU A 1 220 ? -9.252 1.554 10.550 1.00 95.69 220 LEU A C 1
ATOM 1862 O O . LEU A 1 220 ? -8.906 1.292 11.700 1.00 95.69 220 LEU A O 1
ATOM 1866 N N . HIS A 1 221 ? -8.613 2.432 9.792 1.00 95.44 221 HIS A N 1
ATOM 1867 C CA . HIS A 1 221 ? -7.596 3.344 10.285 1.00 95.44 221 HIS A CA 1
ATOM 1868 C C . HIS A 1 221 ? -8.191 4.744 10.321 1.00 95.44 221 HIS A C 1
ATOM 1870 O O . HIS A 1 221 ? -8.686 5.250 9.318 1.00 95.44 221 HIS A O 1
ATOM 1876 N N . ILE A 1 222 ? -8.190 5.367 11.494 1.00 92.25 222 ILE A N 1
ATOM 1877 C CA . ILE A 1 222 ? -8.683 6.724 11.668 1.00 92.25 222 ILE A CA 1
ATOM 1878 C C . ILE A 1 222 ? -7.679 7.601 12.410 1.00 92.25 222 ILE A C 1
ATOM 1880 O O . ILE A 1 222 ? -7.159 7.220 13.457 1.00 92.25 222 ILE A O 1
ATOM 1884 N N . GLN A 1 223 ? -7.439 8.818 11.922 1.00 89.81 223 GLN A N 1
ATOM 1885 C CA . GLN A 1 223 ? -6.510 9.711 12.617 1.00 89.81 223 GLN A CA 1
ATOM 1886 C C . GLN A 1 223 ? -7.075 10.150 13.977 1.00 89.81 223 GLN A C 1
ATOM 1888 O O . GLN A 1 223 ? -6.372 10.169 14.987 1.00 89.81 223 GLN A O 1
ATOM 1893 N N . THR A 1 224 ? -8.364 10.508 14.032 1.00 87.31 224 THR A N 1
ATOM 1894 C CA . THR A 1 224 ? -9.029 10.928 15.275 1.00 87.31 224 THR A CA 1
ATOM 1895 C C . THR A 1 224 ? -10.467 10.434 15.372 1.00 87.31 224 THR A C 1
ATOM 1897 O O . THR A 1 224 ? -11.234 10.498 14.414 1.00 87.31 224 THR A O 1
ATOM 1900 N N . ILE A 1 225 ? -10.864 10.013 16.574 1.00 87.88 225 ILE A N 1
ATOM 1901 C CA . ILE A 1 225 ? -12.259 9.690 16.883 1.00 87.88 225 ILE A CA 1
ATOM 1902 C C . ILE A 1 225 ? -12.918 10.940 17.463 1.00 87.88 225 ILE A C 1
ATOM 1904 O O . ILE A 1 225 ? -12.514 11.447 18.512 1.00 87.88 225 ILE A O 1
ATOM 1908 N N . ASN A 1 226 ? -13.934 11.440 16.763 1.00 83.75 226 ASN A N 1
ATOM 1909 C CA . ASN A 1 226 ? -14.754 12.547 17.249 1.00 83.75 226 ASN A CA 1
ATOM 1910 C C . ASN A 1 226 ? -15.945 12.025 18.068 1.00 83.75 226 ASN A C 1
ATOM 1912 O O . ASN A 1 226 ? -16.235 12.559 19.137 1.00 83.75 226 ASN A O 1
ATOM 1916 N N . CYS A 1 227 ? -16.586 10.944 17.609 1.00 88.06 227 CYS A N 1
ATOM 1917 C CA . CYS A 1 227 ? -17.761 10.359 18.244 1.00 88.06 227 CYS A CA 1
ATOM 1918 C C . CYS A 1 227 ? -17.719 8.826 18.178 1.00 88.06 227 CYS A C 1
ATOM 1920 O O . CYS A 1 227 ? -17.827 8.231 17.108 1.00 88.06 227 CYS A O 1
ATOM 1922 N N . ALA A 1 228 ? -17.581 8.181 19.338 1.00 89.44 228 ALA A N 1
ATOM 1923 C CA . ALA A 1 228 ? -17.525 6.726 19.436 1.00 89.44 228 ALA A CA 1
ATOM 1924 C C . ALA A 1 228 ? -18.815 6.064 18.925 1.00 89.44 228 ALA A C 1
ATOM 1926 O O . ALA A 1 228 ? -18.748 5.099 18.169 1.00 89.44 228 ALA A O 1
ATOM 1927 N N . SER A 1 229 ? -19.982 6.623 19.276 1.00 88.56 229 SER A N 1
ATOM 1928 C CA . SER A 1 229 ? -21.279 6.079 18.861 1.00 88.56 229 SER A CA 1
ATOM 1929 C C . SER A 1 229 ? -21.488 6.080 17.369 1.00 88.56 229 SER A C 1
ATOM 1931 O O . SER A 1 229 ? -21.925 5.077 16.809 1.00 88.56 229 SER A O 1
ATOM 1933 N N . GLN A 1 230 ? -21.084 7.165 16.730 1.00 87.19 230 GLN A N 1
ATOM 1934 C CA . GLN A 1 230 ? -21.110 7.269 15.289 1.00 87.19 230 GLN A CA 1
ATOM 1935 C C . GLN A 1 230 ? -20.190 6.236 14.626 1.00 87.19 230 GLN A C 1
ATOM 1937 O O . GLN A 1 230 ? -20.614 5.593 13.671 1.00 87.19 230 GLN A O 1
ATOM 1942 N N . LEU A 1 231 ? -18.978 6.020 15.155 1.00 90.81 231 LEU A N 1
ATOM 1943 C CA . LEU A 1 231 ? -18.040 5.025 14.622 1.00 90.81 231 LEU A CA 1
ATOM 1944 C C . LEU A 1 231 ? -18.651 3.621 14.629 1.00 90.81 231 LEU A C 1
ATOM 1946 O O . LEU A 1 231 ? -18.700 2.977 13.587 1.00 90.81 231 LEU A O 1
ATOM 1950 N N . CYS A 1 232 ? -19.162 3.156 15.773 1.00 91.31 232 CYS A N 1
ATOM 1951 C CA . CYS A 1 232 ? -19.711 1.799 15.856 1.00 91.31 232 CYS A CA 1
ATOM 1952 C C . CYS A 1 232 ? -21.015 1.627 15.067 1.00 91.31 232 CYS A C 1
ATOM 1954 O O . CYS A 1 232 ? -21.317 0.519 14.641 1.00 91.31 232 CYS A O 1
ATOM 1956 N N . GLN A 1 233 ? -21.789 2.697 14.860 1.00 88.50 233 GLN A N 1
ATOM 1957 C CA . GLN A 1 233 ? -22.964 2.651 13.985 1.00 88.50 233 GLN A CA 1
ATOM 1958 C C . GLN A 1 233 ? -22.574 2.581 12.506 1.00 88.50 233 GLN A C 1
ATOM 1960 O O . GLN A 1 233 ? -23.180 1.827 11.748 1.00 88.50 233 GLN A O 1
ATOM 1965 N N . GLN A 1 234 ? -21.584 3.374 12.090 1.00 87.75 234 GLN A N 1
ATOM 1966 C CA . GLN A 1 234 ? -21.147 3.439 10.697 1.00 87.75 234 GLN A CA 1
ATOM 1967 C C . GLN A 1 234 ? -20.356 2.201 10.279 1.00 87.75 234 GLN A C 1
ATOM 1969 O O . GLN A 1 234 ? -20.466 1.765 9.138 1.00 87.75 234 GLN A O 1
ATOM 1974 N N . PHE A 1 235 ? -19.591 1.619 11.198 1.00 91.19 235 PHE A N 1
ATOM 1975 C CA . PHE A 1 235 ? -18.689 0.509 10.923 1.00 91.19 235 PHE A CA 1
ATOM 1976 C C . PHE A 1 235 ? -18.896 -0.610 11.953 1.00 91.19 235 PHE A C 1
ATOM 1978 O O . PHE A 1 235 ? -18.047 -0.837 12.818 1.00 91.19 235 PHE A O 1
ATOM 1985 N N . PRO A 1 236 ? -20.045 -1.304 11.904 1.00 92.06 236 PRO A N 1
ATOM 1986 C CA . PRO A 1 236 ? -20.387 -2.300 12.914 1.00 92.06 236 PRO A CA 1
ATOM 1987 C C . PRO A 1 236 ? -19.497 -3.543 12.850 1.00 92.06 236 PRO A C 1
ATOM 1989 O O . PRO A 1 236 ? -19.405 -4.236 13.849 1.00 92.06 236 PRO A O 1
ATOM 1992 N N . ASN A 1 237 ? -18.858 -3.788 11.701 1.00 94.00 237 ASN A N 1
ATOM 1993 C CA . ASN A 1 237 ? -18.174 -5.029 11.343 1.00 94.00 237 ASN A CA 1
ATOM 1994 C C . ASN A 1 237 ? -16.639 -4.975 11.445 1.00 94.00 237 ASN A C 1
ATOM 1996 O O . ASN A 1 237 ? -15.952 -5.822 10.871 1.00 94.00 237 ASN A O 1
ATOM 2000 N N . ILE A 1 238 ? -16.100 -3.968 12.141 1.00 95.00 238 ILE A N 1
ATOM 2001 C CA . ILE A 1 238 ? -14.651 -3.794 12.271 1.00 95.00 238 ILE A CA 1
ATOM 2002 C C . ILE A 1 238 ? -14.057 -4.901 13.137 1.00 95.00 238 ILE A C 1
ATOM 2004 O O . ILE A 1 238 ? -14.418 -5.077 14.299 1.00 95.00 238 ILE A O 1
ATOM 2008 N N . GLU A 1 239 ? -13.041 -5.546 12.583 1.00 95.69 239 GLU A N 1
ATOM 2009 C CA . GLU A 1 239 ? -12.191 -6.525 13.246 1.00 95.69 239 GLU A CA 1
ATOM 2010 C C . GLU A 1 239 ? -10.889 -5.892 13.741 1.00 95.69 239 GLU A C 1
ATOM 2012 O O . GLU A 1 239 ? -10.360 -6.303 14.774 1.00 95.69 239 GLU A O 1
ATOM 2017 N N . ARG A 1 240 ? -10.368 -4.879 13.034 1.00 96.62 240 ARG A N 1
ATOM 2018 C CA . ARG A 1 240 ? -9.126 -4.182 13.402 1.00 96.62 240 ARG A CA 1
ATOM 2019 C C . ARG A 1 240 ? -9.286 -2.669 13.339 1.00 96.62 240 ARG A C 1
ATOM 2021 O O . ARG A 1 240 ? -9.687 -2.127 12.310 1.00 96.62 240 ARG A O 1
ATOM 2028 N N . LEU A 1 241 ? -8.930 -1.987 14.425 1.00 96.44 241 LEU A N 1
ATOM 2029 C CA . LEU A 1 241 ? -9.053 -0.533 14.539 1.00 96.44 241 LEU A CA 1
ATOM 2030 C C . LEU A 1 241 ? -7.709 0.131 14.865 1.00 96.44 241 LEU A C 1
ATOM 2032 O O . LEU A 1 241 ? -7.129 -0.108 15.921 1.00 96.44 241 LEU A O 1
ATOM 2036 N N . TYR A 1 242 ? -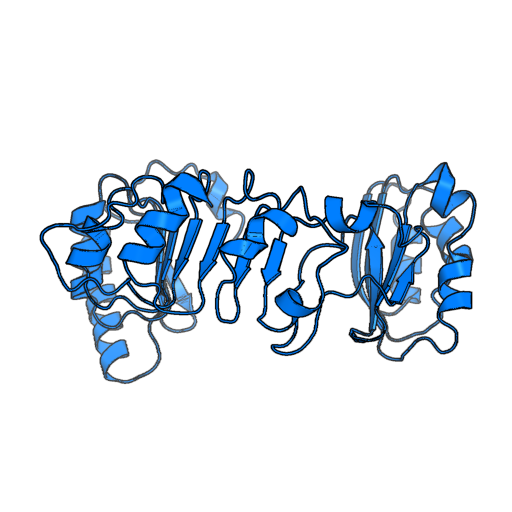7.253 1.023 13.993 1.00 96.06 242 TYR A N 1
ATOM 2037 C CA . TYR A 1 242 ? -6.051 1.835 14.181 1.00 96.06 242 TYR A CA 1
ATOM 2038 C C . TYR A 1 242 ? -6.459 3.285 14.452 1.00 96.06 242 TYR A C 1
ATOM 2040 O O . TYR A 1 242 ? -7.241 3.858 13.693 1.00 96.06 242 TYR A O 1
ATOM 2048 N N . VAL A 1 243 ? -5.964 3.875 15.543 1.00 94.31 243 VAL A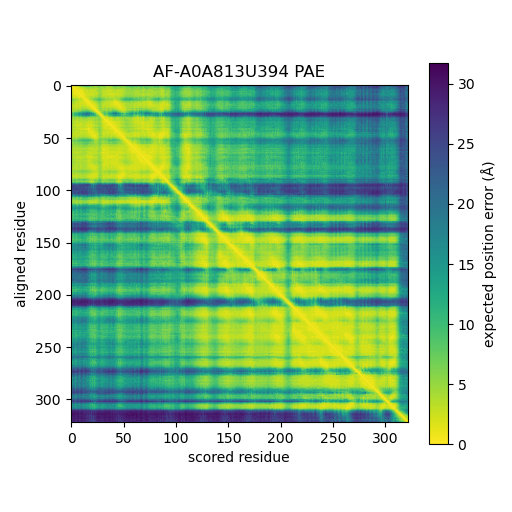 N 1
ATOM 2049 C CA . VAL A 1 243 ? -6.287 5.247 15.961 1.00 94.31 243 VAL A CA 1
ATOM 2050 C C . VAL A 1 243 ? -5.011 6.031 16.249 1.00 94.31 243 VAL A C 1
ATOM 2052 O O . VAL A 1 243 ? -4.378 5.815 17.282 1.00 94.31 243 VAL A O 1
ATOM 2055 N N . ASP A 1 244 ? -4.673 6.991 15.386 1.00 90.50 244 ASP A N 1
ATOM 2056 C CA . ASP A 1 244 ? -3.400 7.733 15.493 1.00 90.50 244 ASP A CA 1
ATOM 2057 C C . ASP A 1 244 ? -3.381 8.750 16.641 1.00 90.50 244 ASP A C 1
ATOM 2059 O O . ASP A 1 244 ? -2.330 9.093 17.181 1.00 90.50 244 ASP A O 1
ATOM 2063 N N . CYS A 1 245 ? -4.542 9.293 17.003 1.00 89.50 245 CYS A N 1
ATOM 2064 C CA . CYS A 1 245 ? -4.647 10.292 18.055 1.00 89.50 245 CYS A CA 1
ATOM 2065 C C . CYS A 1 245 ? -5.922 10.094 18.878 1.00 89.50 245 CYS A C 1
ATOM 2067 O O . CYS A 1 245 ? -6.972 10.712 18.650 1.00 89.50 245 CYS A O 1
ATOM 2069 N N . VAL A 1 246 ? -5.798 9.289 19.927 1.00 89.75 246 VAL A N 1
ATOM 2070 C CA . VAL A 1 246 ? -6.836 9.118 20.936 1.00 89.75 246 VAL A CA 1
ATOM 2071 C C . VAL A 1 246 ? -6.954 10.385 21.785 1.00 89.75 246 VAL A C 1
ATOM 2073 O O . VAL A 1 246 ? -6.030 10.805 22.482 1.00 89.75 246 VAL A O 1
ATOM 2076 N N . LYS A 1 247 ? -8.140 11.000 21.758 1.00 87.25 247 LYS A N 1
ATOM 2077 C CA . LYS A 1 247 ? -8.470 12.152 22.614 1.00 87.25 247 LYS A CA 1
ATOM 2078 C C . LYS A 1 247 ? -9.013 11.710 23.976 1.00 87.25 247 LYS A C 1
ATOM 2080 O O . LYS A 1 247 ? -8.708 12.322 24.993 1.00 87.25 247 LYS A O 1
ATOM 2085 N N . SER A 1 248 ? -9.790 10.624 24.020 1.00 88.56 248 SER A N 1
ATOM 2086 C CA . SER A 1 248 ? -10.519 10.195 25.219 1.00 88.56 248 SER A CA 1
ATOM 2087 C C . SER A 1 248 ? -10.552 8.677 25.374 1.00 88.56 248 SER A C 1
ATOM 2089 O O . SER A 1 248 ? -11.128 7.973 24.547 1.00 88.56 248 SER A O 1
ATOM 2091 N N . TYR A 1 249 ? -10.027 8.168 26.491 1.00 89.62 249 TYR A N 1
ATOM 2092 C CA . TYR A 1 249 ? -10.102 6.742 26.816 1.00 89.62 249 TYR A CA 1
ATOM 2093 C C . TYR A 1 249 ? -11.540 6.240 27.015 1.00 89.62 249 TYR A C 1
ATOM 2095 O O . TYR A 1 249 ? -11.809 5.054 26.828 1.00 89.62 249 TYR A O 1
ATOM 2103 N N . ARG A 1 250 ? -12.481 7.124 27.387 1.00 91.25 250 ARG A N 1
ATOM 2104 C CA . ARG A 1 250 ? -13.901 6.760 27.531 1.00 91.25 250 ARG A CA 1
ATOM 2105 C C . ARG A 1 250 ? -14.499 6.353 26.187 1.00 91.25 250 ARG A C 1
ATOM 2107 O O . ARG A 1 250 ? -15.248 5.384 26.137 1.00 91.25 250 ARG A O 1
ATOM 2114 N N . GLN A 1 251 ? -14.124 7.051 25.112 1.00 91.25 251 GLN A N 1
ATOM 2115 C CA . GLN A 1 251 ? -14.539 6.692 23.755 1.00 91.25 251 GLN A CA 1
ATOM 2116 C C . GLN A 1 251 ? -13.993 5.317 23.362 1.00 91.25 251 GLN A C 1
ATOM 2118 O O . GLN A 1 251 ? -14.747 4.483 22.878 1.00 91.25 251 GLN A O 1
ATOM 2123 N N . ILE A 1 252 ? -12.721 5.043 23.664 1.00 93.19 252 ILE A N 1
ATOM 2124 C CA . ILE A 1 252 ? -12.101 3.738 23.397 1.00 93.19 252 ILE A CA 1
ATOM 2125 C C . ILE A 1 252 ? -12.802 2.609 24.156 1.00 93.19 252 ILE A C 1
ATOM 2127 O O . ILE A 1 252 ? -13.169 1.604 23.556 1.00 93.19 252 ILE A O 1
ATOM 2131 N N . ARG A 1 253 ? -13.057 2.780 25.459 1.00 92.00 253 ARG A N 1
ATOM 2132 C CA . ARG A 1 253 ? -13.792 1.785 26.260 1.00 92.00 253 ARG A CA 1
ATOM 2133 C C . ARG A 1 253 ? -15.175 1.494 25.686 1.00 92.00 253 ARG A C 1
ATOM 2135 O O . ARG A 1 253 ? -15.598 0.343 25.663 1.00 92.00 253 ARG A O 1
ATOM 2142 N N . TRP A 1 254 ? -15.871 2.537 25.242 1.00 92.44 254 TRP A N 1
ATOM 2143 C CA . TRP A 1 254 ? -17.187 2.402 24.632 1.00 92.44 254 TRP A CA 1
ATOM 2144 C C . TRP A 1 254 ? -17.123 1.603 23.323 1.00 92.44 254 TRP A C 1
ATOM 2146 O O . TRP A 1 254 ? -17.934 0.700 23.132 1.00 92.44 254 TRP A O 1
ATOM 2156 N N . ILE A 1 255 ? -16.125 1.872 22.474 1.00 93.31 255 ILE A N 1
ATOM 2157 C CA . ILE A 1 255 ? -15.891 1.131 21.225 1.00 93.31 255 ILE A CA 1
ATOM 2158 C C . ILE A 1 255 ? -15.608 -0.341 21.512 1.00 93.31 255 ILE A C 1
ATOM 2160 O O . ILE A 1 255 ? -16.272 -1.198 20.938 1.00 93.31 255 ILE A O 1
ATOM 2164 N N . ILE A 1 256 ? -14.690 -0.635 22.441 1.00 91.88 256 ILE A N 1
ATOM 2165 C CA . ILE A 1 256 ? -14.361 -2.013 22.834 1.00 91.88 256 ILE A CA 1
ATOM 2166 C C . ILE A 1 256 ? -15.624 -2.745 23.278 1.00 91.88 256 ILE A C 1
ATOM 2168 O O . ILE A 1 256 ? -15.900 -3.827 22.784 1.00 91.88 256 ILE A O 1
ATOM 2172 N N . HIS A 1 257 ? -16.428 -2.151 24.162 1.00 89.62 257 HIS A N 1
ATOM 2173 C CA . HIS A 1 257 ? -17.649 -2.795 24.647 1.00 89.62 257 HIS A CA 1
ATOM 2174 C C . HIS A 1 257 ? -18.670 -3.041 23.528 1.00 89.62 257 HIS A C 1
ATOM 2176 O O . HIS A 1 257 ? -19.391 -4.035 23.554 1.00 89.62 257 HIS A O 1
ATOM 2182 N N . ARG A 1 258 ? -18.785 -2.122 22.565 1.00 91.94 258 ARG A N 1
ATOM 2183 C CA . ARG A 1 258 ? -19.786 -2.217 21.496 1.00 91.94 258 ARG A CA 1
ATOM 2184 C C . ARG A 1 258 ? -19.381 -3.141 20.357 1.00 91.94 258 ARG A C 1
ATOM 2186 O O . ARG A 1 258 ? -20.263 -3.787 19.808 1.00 91.94 258 ARG A O 1
ATOM 2193 N N . LEU A 1 259 ? -18.094 -3.214 20.029 1.00 90.38 259 LEU A N 1
ATOM 2194 C CA . LEU A 1 259 ? -17.577 -4.028 18.924 1.00 90.38 259 LEU A CA 1
ATOM 2195 C C . LEU A 1 259 ? -16.928 -5.341 19.382 1.00 90.38 259 LEU A C 1
ATOM 2197 O O . LEU A 1 259 ? -16.491 -6.114 18.536 1.00 90.38 259 LEU A O 1
ATOM 2201 N N . LYS A 1 260 ? -16.880 -5.621 20.695 1.00 82.81 260 LYS A N 1
ATOM 2202 C CA . LYS A 1 260 ? -16.188 -6.784 21.285 1.00 82.81 260 LYS A CA 1
ATOM 2203 C C . LYS A 1 260 ? -16.373 -8.110 20.527 1.00 82.81 260 LYS A C 1
ATOM 2205 O O . LYS A 1 260 ? -15.371 -8.793 20.345 1.00 82.81 260 LYS A O 1
ATOM 2210 N N . PRO A 1 261 ? -17.586 -8.497 20.074 1.00 83.88 261 PRO A N 1
ATOM 2211 C CA . PRO A 1 261 ? -17.770 -9.796 19.425 1.00 83.88 261 PRO A CA 1
ATOM 2212 C C . PRO A 1 261 ? -16.946 -9.981 18.144 1.00 83.88 261 PRO A C 1
ATOM 2214 O O . PRO A 1 261 ? -16.685 -11.109 17.755 1.00 83.88 261 PRO A O 1
ATOM 2217 N N . GLN A 1 262 ? -16.550 -8.893 17.485 1.00 87.69 262 GLN A N 1
ATOM 2218 C CA . GLN A 1 262 ? -15.891 -8.930 16.175 1.00 87.69 262 GLN A CA 1
ATOM 2219 C C . GLN A 1 262 ? -14.500 -8.291 16.206 1.00 87.69 262 GLN A C 1
ATOM 2221 O O . GLN A 1 262 ? -13.613 -8.689 15.456 1.00 87.69 262 GLN A O 1
ATOM 2226 N N . LEU A 1 263 ? -14.284 -7.322 17.097 1.00 91.31 263 LEU A N 1
ATOM 2227 C CA . LEU A 1 263 ? -13.024 -6.609 17.225 1.00 91.31 263 LEU A CA 1
ATOM 2228 C C . LEU A 1 263 ? -11.944 -7.537 17.796 1.00 91.31 263 LEU A C 1
ATOM 2230 O O . LEU A 1 263 ? -11.985 -7.903 18.966 1.00 91.31 263 LEU A O 1
ATOM 2234 N N . SER A 1 264 ? -10.960 -7.887 16.972 1.00 92.38 264 SER A N 1
ATOM 2235 C CA . SER A 1 264 ? -9.825 -8.740 17.338 1.00 92.38 264 SER A CA 1
ATOM 2236 C C . SER A 1 264 ? -8.606 -7.929 17.775 1.00 92.38 264 SER A C 1
ATOM 2238 O O . SER A 1 264 ? -7.870 -8.366 18.662 1.00 92.38 264 SER A O 1
ATOM 2240 N N . TYR A 1 265 ? -8.407 -6.737 17.201 1.00 94.06 265 TYR A N 1
ATOM 2241 C CA . TYR A 1 265 ? -7.200 -5.938 17.413 1.00 94.06 265 TYR A CA 1
ATOM 2242 C C . TYR A 1 265 ? -7.455 -4.425 17.425 1.00 94.06 265 TYR A C 1
ATOM 2244 O O . TYR A 1 265 ? -8.251 -3.897 16.642 1.00 94.06 265 TYR A O 1
ATOM 2252 N N . MET A 1 266 ? -6.714 -3.706 18.273 1.00 94.50 266 MET A N 1
ATOM 2253 C CA . MET A 1 266 ? -6.615 -2.248 18.231 1.00 94.50 266 MET A CA 1
ATOM 2254 C C . MET A 1 266 ? -5.168 -1.764 18.352 1.00 94.50 266 MET A C 1
ATOM 2256 O O . MET A 1 266 ? -4.422 -2.238 19.207 1.00 94.50 266 MET A O 1
ATOM 2260 N N . SER A 1 267 ? -4.820 -0.746 17.566 1.00 94.38 267 SER A N 1
ATOM 2261 C CA . SER A 1 267 ? -3.608 0.062 17.733 1.00 94.38 267 SER A CA 1
ATOM 2262 C C . SER A 1 267 ? -4.005 1.486 18.096 1.00 94.38 267 SER A C 1
ATOM 2264 O O . SER A 1 267 ? -4.791 2.111 17.383 1.00 94.38 267 SER A O 1
ATOM 2266 N N . LEU A 1 268 ? -3.501 1.992 19.216 1.00 93.62 268 LEU A N 1
ATOM 2267 C CA . LEU A 1 268 ? -3.945 3.245 19.810 1.00 93.62 268 LEU A CA 1
ATOM 2268 C C . LEU A 1 268 ? -2.756 4.127 20.161 1.00 93.62 268 LEU A C 1
ATOM 2270 O O . LEU A 1 268 ? -1.933 3.742 20.987 1.00 93.62 268 LEU A O 1
ATOM 2274 N N . SER A 1 269 ? -2.730 5.337 19.619 1.00 90.94 269 SER A N 1
ATOM 2275 C CA . SER A 1 269 ? -1.650 6.295 19.846 1.00 90.94 269 SER A CA 1
ATOM 2276 C C . SER A 1 269 ? -2.181 7.573 20.497 1.00 90.94 269 SER A C 1
ATOM 2278 O O . SER A 1 269 ? -3.245 8.091 20.143 1.00 90.94 269 SER A O 1
ATOM 2280 N N . TRP A 1 270 ? -1.449 8.097 21.482 1.00 86.38 270 TRP A N 1
ATOM 2281 C CA . TRP A 1 270 ? -1.747 9.374 22.134 1.00 86.38 270 TRP A CA 1
ATOM 2282 C C . TRP A 1 270 ? -0.655 10.388 21.804 1.00 86.38 270 TRP A C 1
ATOM 2284 O O . TRP A 1 270 ? 0.524 10.138 22.026 1.00 86.38 270 TRP A O 1
ATOM 2294 N N . LEU A 1 271 ? -1.044 11.580 21.340 1.00 80.19 271 LEU A N 1
ATOM 2295 C CA . LEU A 1 271 ? -0.087 12.680 21.189 1.00 80.19 271 LEU A CA 1
ATOM 2296 C C . LEU A 1 271 ? 0.421 13.149 22.564 1.00 80.19 271 LEU A C 1
ATOM 2298 O O . LEU A 1 271 ? -0.353 13.228 23.520 1.00 80.19 271 LEU A O 1
ATOM 2302 N N . ASN A 1 272 ? 1.699 13.532 22.637 1.00 67.62 272 ASN A N 1
ATOM 2303 C CA . ASN A 1 272 ? 2.393 13.976 23.853 1.00 67.62 272 ASN A CA 1
ATOM 2304 C C . ASN A 1 272 ? 1.986 15.393 24.305 1.00 67.62 272 ASN A C 1
ATOM 2306 O O . ASN A 1 272 ? 2.821 16.282 24.435 1.00 67.62 272 ASN A O 1
ATOM 2310 N N . ASN A 1 273 ? 0.700 15.623 24.566 1.00 74.38 273 ASN A N 1
ATOM 2311 C CA . ASN A 1 273 ? 0.240 16.823 25.263 1.00 74.38 273 ASN A CA 1
ATOM 2312 C C . ASN A 1 273 ? -0.459 16.464 26.588 1.00 74.38 273 ASN A C 1
ATOM 2314 O O . ASN A 1 273 ? -1.024 15.378 26.737 1.00 74.38 273 ASN A O 1
ATOM 2318 N N . GLN A 1 274 ? -0.388 17.375 27.566 1.00 65.12 274 GLN A N 1
ATOM 2319 C CA . GLN A 1 274 ? -0.849 17.188 28.955 1.00 65.12 274 GLN A CA 1
ATOM 2320 C C . GLN A 1 274 ? -2.220 16.473 29.092 1.00 65.12 274 GLN A C 1
ATOM 2322 O O . GLN A 1 274 ? -2.287 15.437 29.760 1.00 65.12 274 GLN A O 1
ATOM 2327 N N . PRO A 1 275 ? -3.312 16.914 28.429 1.00 64.50 275 PRO A N 1
ATOM 2328 C CA . PRO A 1 275 ? -4.615 16.250 28.564 1.00 64.50 275 PRO A CA 1
ATOM 2329 C C . PRO A 1 275 ? -4.650 14.829 27.972 1.00 64.50 275 PRO A C 1
ATOM 2331 O O . PRO A 1 275 ? -5.349 13.953 28.492 1.00 64.50 275 PRO A O 1
ATOM 2334 N N . LYS A 1 276 ? -3.879 14.554 26.913 1.00 71.81 276 LYS A N 1
ATOM 2335 C CA . LYS A 1 276 ? -3.809 13.217 26.304 1.00 71.81 276 LYS A CA 1
ATOM 2336 C C . LYS A 1 276 ? -2.970 12.251 27.140 1.00 71.81 276 LYS A C 1
ATOM 2338 O O . LYS A 1 276 ? -3.327 11.078 27.214 1.00 71.81 276 LYS A O 1
ATOM 2343 N N . GLN A 1 277 ? -1.959 12.730 27.866 1.00 77.75 277 GLN A N 1
ATOM 2344 C CA . GLN A 1 277 ? -1.208 11.896 28.814 1.00 77.75 277 GLN A CA 1
ATOM 2345 C C . GLN A 1 277 ? -2.080 11.390 29.971 1.00 77.75 277 GLN A C 1
ATOM 2347 O O . GLN A 1 277 ? -1.968 10.227 30.365 1.00 77.75 277 GLN A O 1
ATOM 2352 N N . LEU A 1 278 ? -2.993 12.218 30.493 1.00 83.31 278 LEU A N 1
ATOM 2353 C CA . LEU A 1 278 ? -3.951 11.770 31.509 1.00 83.31 278 LEU A CA 1
ATOM 2354 C C . LEU A 1 278 ? -4.879 10.679 30.954 1.00 83.31 278 LEU A C 1
ATOM 2356 O O . LEU A 1 278 ? -5.078 9.648 31.595 1.00 83.31 278 LEU A O 1
ATOM 2360 N N . SER A 1 279 ? -5.405 10.883 29.744 1.00 85.19 279 SER A N 1
ATOM 2361 C CA . SER A 1 279 ? -6.239 9.905 29.034 1.00 85.19 279 SER A CA 1
ATOM 2362 C C . SER A 1 279 ? -5.520 8.558 28.865 1.00 85.19 279 SER A C 1
ATOM 2364 O O . SER A 1 279 ? -6.084 7.520 29.211 1.00 85.19 279 SER A O 1
ATOM 2366 N N . PHE A 1 280 ? -4.253 8.579 28.439 1.00 87.81 280 PHE A N 1
ATOM 2367 C CA . PHE A 1 280 ? -3.399 7.393 28.339 1.00 87.81 280 PHE A CA 1
ATOM 2368 C C . PHE A 1 280 ? -3.232 6.686 29.693 1.00 87.81 280 PHE A C 1
ATOM 2370 O O . PHE A 1 280 ? -3.516 5.494 29.808 1.00 87.81 280 PHE A O 1
ATOM 2377 N N . ARG A 1 281 ? -2.842 7.416 30.751 1.00 86.75 281 ARG A N 1
ATOM 2378 C CA . ARG A 1 281 ? -2.638 6.846 32.098 1.00 86.75 281 ARG A CA 1
ATOM 2379 C C . ARG A 1 281 ? -3.907 6.188 32.641 1.00 86.75 281 ARG A C 1
ATOM 2381 O O . ARG A 1 281 ? -3.841 5.099 33.213 1.00 86.75 281 ARG A O 1
ATOM 2388 N N . LEU A 1 282 ? -5.062 6.829 32.452 1.00 89.88 282 LEU A N 1
ATOM 2389 C CA . LEU A 1 282 ? -6.357 6.291 32.872 1.00 89.88 282 LEU A CA 1
ATOM 2390 C C . LEU A 1 282 ? -6.732 5.032 32.084 1.00 89.88 282 LEU A C 1
ATOM 2392 O O . LEU A 1 282 ? -7.202 4.063 32.684 1.00 89.88 282 LEU A O 1
ATOM 2396 N N . PHE A 1 283 ? -6.493 5.019 30.770 1.00 90.44 283 PHE A N 1
ATOM 2397 C CA . PHE A 1 283 ? -6.734 3.837 29.947 1.00 90.44 283 PHE A CA 1
ATOM 2398 C C . PHE A 1 283 ? -5.830 2.672 30.346 1.00 90.44 283 PHE A C 1
ATOM 2400 O O . PHE A 1 283 ? -6.310 1.563 30.560 1.00 90.44 283 PHE A O 1
ATOM 2407 N N . HIS A 1 284 ? -4.541 2.938 30.535 1.00 88.00 284 HIS A N 1
ATOM 2408 C CA . HIS A 1 284 ? -3.566 1.945 30.961 1.00 88.00 284 HIS A CA 1
ATOM 2409 C C . HIS A 1 284 ? -3.909 1.353 32.339 1.00 88.00 284 HIS A C 1
ATOM 2411 O O . HIS A 1 284 ? -3.893 0.135 32.514 1.00 88.00 284 HIS A O 1
ATOM 2417 N N . LYS A 1 285 ? -4.316 2.187 33.310 1.00 89.50 285 LYS A N 1
ATOM 2418 C CA . LYS A 1 285 ? -4.798 1.713 34.621 1.00 89.50 285 LYS A CA 1
ATOM 2419 C C . LYS A 1 285 ? -6.042 0.833 34.486 1.00 89.50 285 LYS A C 1
ATOM 2421 O O . LYS A 1 285 ? -6.173 -0.150 35.213 1.00 89.50 285 LYS A O 1
ATOM 2426 N N . TRP A 1 286 ? -6.958 1.180 33.581 1.00 90.25 286 TRP A N 1
ATOM 2427 C CA . TRP A 1 286 ? -8.125 0.350 33.291 1.00 90.25 286 TRP A CA 1
ATOM 2428 C C . TRP A 1 286 ? -7.720 -0.995 32.669 1.00 90.25 286 TRP A C 1
ATOM 2430 O O . TRP A 1 286 ? -8.167 -2.021 33.171 1.00 90.25 286 TRP A O 1
ATOM 2440 N N . LEU A 1 287 ? -6.824 -1.011 31.676 1.00 87.62 287 LEU A N 1
ATOM 2441 C CA . LEU A 1 287 ? -6.324 -2.241 31.047 1.00 87.62 287 LEU A CA 1
ATOM 2442 C C . LEU A 1 287 ? -5.652 -3.186 32.048 1.00 87.62 287 LEU A C 1
ATOM 2444 O O . LEU A 1 287 ? -5.975 -4.370 32.058 1.00 87.62 287 LEU A O 1
ATOM 2448 N N . LYS A 1 288 ? -4.807 -2.667 32.949 1.00 85.81 288 LYS A N 1
ATOM 2449 C CA . LYS A 1 288 ? -4.188 -3.471 34.019 1.00 85.81 288 LYS A CA 1
ATOM 2450 C C . LYS A 1 288 ? -5.221 -4.198 34.881 1.00 85.81 288 LYS A C 1
ATOM 2452 O O . LYS A 1 288 ? -5.024 -5.355 35.230 1.00 85.81 288 LYS A O 1
ATOM 2457 N N . LYS A 1 289 ? -6.347 -3.544 35.191 1.00 85.25 289 LYS A N 1
ATOM 2458 C CA . LYS A 1 289 ? -7.452 -4.195 35.911 1.00 85.25 289 LYS A CA 1
ATOM 2459 C C . LYS A 1 289 ? -8.123 -5.283 35.079 1.00 85.25 289 LYS A C 1
ATOM 2461 O O . LYS A 1 289 ? -8.609 -6.240 35.650 1.00 85.25 289 LYS A O 1
ATOM 2466 N N . GLN A 1 290 ? -8.194 -5.135 33.758 1.00 81.06 290 GLN A N 1
ATOM 2467 C CA . GLN A 1 290 ? -8.827 -6.129 32.888 1.00 81.06 290 GLN A CA 1
ATOM 2468 C C . GLN A 1 290 ? -7.943 -7.360 32.639 1.00 81.06 290 GLN A C 1
ATOM 2470 O O . GLN A 1 290 ? -8.470 -8.456 32.502 1.00 81.06 290 GLN A O 1
ATOM 2475 N N . GLN A 1 291 ? -6.617 -7.205 32.624 1.00 73.50 291 GLN A N 1
ATOM 2476 C CA . GLN A 1 291 ? -5.673 -8.326 32.497 1.00 73.50 291 GLN A CA 1
ATOM 2477 C C . GLN A 1 291 ? -5.776 -9.331 33.647 1.00 73.50 291 GLN A C 1
ATOM 2479 O O . GLN A 1 291 ? -5.578 -10.520 33.431 1.00 73.50 291 GLN A O 1
ATOM 2484 N N . GLN A 1 292 ? -6.149 -8.871 34.846 1.00 65.88 292 GLN A N 1
ATOM 2485 C CA . GLN A 1 292 ? -6.433 -9.747 35.989 1.00 65.88 292 GLN A CA 1
ATOM 2486 C C . GLN A 1 292 ? -7.568 -10.744 35.701 1.00 65.88 292 GLN A C 1
ATOM 2488 O O . GLN A 1 292 ? -7.624 -11.794 36.327 1.00 65.88 292 GLN A O 1
ATOM 2493 N N . TYR A 1 293 ? -8.429 -10.439 34.726 1.00 66.56 293 TYR A N 1
ATOM 2494 C CA . TYR A 1 293 ? -9.525 -11.296 34.270 1.00 66.56 293 TYR A CA 1
ATOM 2495 C C . TYR A 1 293 ? -9.220 -11.989 32.928 1.00 66.56 293 TYR A C 1
ATOM 2497 O O . TYR A 1 293 ? -10.130 -12.517 32.300 1.00 66.56 293 TYR A O 1
ATOM 2505 N N . GLN A 1 294 ? -7.959 -11.953 32.464 1.00 62.84 294 GLN A N 1
ATOM 2506 C CA . GLN A 1 294 ? -7.476 -12.543 31.201 1.00 62.84 294 GLN A CA 1
ATOM 2507 C C . GLN A 1 294 ? -8.249 -12.113 29.940 1.00 62.84 294 GLN A C 1
ATOM 2509 O O . GLN A 1 294 ? -8.207 -12.773 28.905 1.00 62.84 294 GLN A O 1
ATOM 2514 N N . THR A 1 295 ? -8.926 -10.966 29.997 1.00 70.25 295 THR A N 1
ATOM 2515 C CA . THR A 1 295 ? -9.817 -10.512 28.923 1.00 70.25 295 THR A CA 1
ATOM 2516 C C . THR A 1 295 ? -9.068 -9.973 27.700 1.00 70.25 295 THR A C 1
ATOM 2518 O O . THR A 1 295 ? -9.670 -9.851 26.640 1.00 70.25 295 THR A O 1
ATOM 2521 N N . TYR A 1 296 ? -7.793 -9.587 27.844 1.00 79.94 296 TYR A N 1
ATOM 2522 C CA . TYR A 1 296 ? -7.021 -8.926 26.787 1.00 79.94 296 TYR A CA 1
ATOM 2523 C C . TYR A 1 296 ? -5.521 -9.223 26.887 1.00 79.94 296 TYR A C 1
ATOM 2525 O O . TYR A 1 296 ? -4.962 -9.215 27.989 1.00 79.94 296 TYR A O 1
ATOM 2533 N N . ARG A 1 297 ? -4.841 -9.325 25.739 1.00 81.69 297 ARG A N 1
ATOM 2534 C CA . ARG A 1 297 ? -3.372 -9.222 25.646 1.00 81.69 297 ARG A CA 1
ATOM 2535 C C . ARG A 1 297 ? -3.001 -7.803 25.217 1.00 81.69 297 ARG A C 1
ATOM 2537 O O . ARG A 1 297 ? -3.679 -7.213 24.379 1.00 81.69 297 ARG A O 1
ATOM 2544 N N . THR A 1 298 ? -1.946 -7.227 25.795 1.00 83.25 298 THR A N 1
ATOM 2545 C CA . THR A 1 298 ? -1.520 -5.856 25.465 1.00 83.25 298 THR A CA 1
ATOM 2546 C C . THR A 1 298 ? -0.015 -5.736 25.318 1.00 83.25 298 THR A C 1
ATOM 2548 O O . THR A 1 298 ? 0.720 -6.329 26.105 1.00 83.25 298 THR A O 1
ATOM 2551 N N . HIS A 1 299 ? 0.425 -4.864 24.418 1.00 84.06 299 HIS A N 1
ATOM 2552 C CA . HIS A 1 299 ? 1.797 -4.375 24.351 1.00 84.06 299 HIS A CA 1
ATOM 2553 C C . HIS A 1 299 ? 1.788 -2.846 24.427 1.00 84.06 299 HIS A C 1
ATOM 2555 O O . HIS A 1 299 ? 0.942 -2.193 23.816 1.00 84.06 299 HIS A O 1
ATOM 2561 N N . ILE A 1 300 ? 2.712 -2.278 25.197 1.00 81.75 300 ILE A N 1
ATOM 2562 C CA . ILE A 1 300 ? 2.877 -0.829 25.319 1.00 81.75 300 ILE A CA 1
ATOM 2563 C C . ILE A 1 300 ? 4.172 -0.488 24.604 1.00 81.75 300 ILE A C 1
ATOM 2565 O O . ILE A 1 300 ? 5.247 -0.854 25.074 1.00 81.75 300 ILE A O 1
ATOM 2569 N N . GLY A 1 301 ? 4.039 0.164 23.454 1.00 71.88 301 GLY A N 1
ATOM 2570 C CA . GLY A 1 301 ? 5.180 0.586 22.654 1.00 71.88 301 GLY A CA 1
ATOM 2571 C C . GLY A 1 301 ? 5.820 1.865 23.190 1.00 71.88 301 GLY A C 1
ATOM 2572 O O . GLY A 1 301 ? 5.375 2.466 24.174 1.00 71.88 301 GLY A O 1
ATOM 2573 N N . SER A 1 302 ? 6.848 2.327 22.485 1.00 66.62 302 SER A N 1
ATOM 2574 C CA . SER A 1 302 ? 7.387 3.675 22.655 1.00 66.62 302 SER A CA 1
ATOM 2575 C C . SER A 1 302 ? 6.330 4.739 22.297 1.00 66.62 302 SER A C 1
ATOM 2577 O O . SER A 1 302 ? 5.386 4.480 21.554 1.00 66.62 302 SER A O 1
ATOM 2579 N N . PHE A 1 303 ? 6.466 5.950 22.853 1.00 63.97 303 PHE A N 1
ATOM 2580 C CA . PHE A 1 303 ? 5.651 7.127 22.495 1.00 63.97 303 PHE A CA 1
ATOM 2581 C C . PHE A 1 303 ? 4.136 7.051 22.788 1.00 63.97 303 PHE A C 1
ATOM 2583 O O . PHE A 1 303 ? 3.327 7.545 22.010 1.00 63.97 303 PHE A O 1
ATOM 2590 N N . SER A 1 304 ? 3.734 6.521 23.950 1.00 81.44 304 SER A N 1
ATOM 2591 C CA . SER A 1 304 ? 2.318 6.485 24.378 1.00 81.44 304 SER A CA 1
ATOM 2592 C C . SER A 1 304 ? 1.405 5.697 23.423 1.00 81.44 304 SER A C 1
ATOM 2594 O O . SER A 1 304 ? 0.244 6.061 23.223 1.00 81.44 304 SER A O 1
ATOM 2596 N N . CYS A 1 305 ? 1.928 4.609 22.854 1.00 85.88 305 CYS A N 1
ATOM 2597 C CA . CYS A 1 305 ? 1.195 3.685 21.992 1.00 85.88 305 CYS A CA 1
ATOM 2598 C C . CYS A 1 305 ? 0.768 2.426 22.762 1.00 85.88 305 CYS A C 1
ATOM 2600 O O . CYS A 1 305 ? 1.537 1.877 23.554 1.00 85.88 305 CYS A O 1
ATOM 2602 N N . ILE A 1 306 ? -0.452 1.949 22.521 1.00 88.62 306 ILE A N 1
ATOM 2603 C CA . ILE A 1 306 ? -0.995 0.711 23.088 1.00 88.62 306 ILE A CA 1
ATOM 2604 C C . ILE A 1 306 ? -1.521 -0.161 21.957 1.00 88.62 306 ILE A C 1
ATOM 2606 O O . ILE A 1 306 ? -2.389 0.257 21.191 1.00 88.62 306 ILE A O 1
ATOM 2610 N N . TYR A 1 307 ? -1.048 -1.399 21.927 1.00 90.88 307 TYR A N 1
ATOM 2611 C CA . TYR A 1 307 ? -1.556 -2.460 21.072 1.00 90.88 307 TYR A CA 1
ATOM 2612 C C . TYR A 1 307 ? -2.364 -3.430 21.928 1.00 90.88 307 TYR A C 1
ATOM 2614 O O . TYR A 1 307 ? -1.902 -3.853 22.991 1.00 90.88 307 TYR A O 1
ATOM 2622 N N . LEU A 1 308 ? -3.581 -3.742 21.496 1.00 89.81 308 LEU A N 1
ATOM 2623 C CA . LEU A 1 308 ? -4.568 -4.501 22.257 1.00 89.81 308 LEU A CA 1
ATOM 2624 C C . LEU A 1 308 ? -5.132 -5.631 21.393 1.00 89.81 308 LEU A C 1
ATOM 2626 O O . LEU A 1 308 ? -5.702 -5.363 20.340 1.00 89.81 308 LEU A O 1
ATOM 2630 N N . TRP A 1 309 ? -5.038 -6.869 21.874 1.00 90.19 309 TRP A N 1
ATOM 2631 C CA . TRP A 1 309 ? -5.702 -8.042 21.299 1.00 90.19 309 TRP A CA 1
ATOM 2632 C C . TRP A 1 309 ? -6.881 -8.431 22.196 1.00 90.19 309 TRP A C 1
ATOM 2634 O O . TRP A 1 309 ? -6.718 -8.536 23.416 1.00 90.19 309 TRP A O 1
ATOM 2644 N N . ILE A 1 310 ? -8.068 -8.575 21.602 1.00 82.94 310 ILE A N 1
ATOM 2645 C CA . ILE A 1 310 ? -9.351 -8.630 22.328 1.00 82.94 310 ILE A CA 1
ATOM 2646 C C . ILE A 1 310 ? -9.997 -10.016 22.317 1.00 82.94 310 ILE A C 1
ATOM 2648 O O . ILE A 1 310 ? -10.588 -10.399 23.324 1.00 82.94 310 ILE A O 1
ATOM 2652 N N . ASN A 1 311 ? -9.853 -10.775 21.230 1.00 68.38 311 ASN A N 1
ATOM 2653 C CA . ASN A 1 311 ? -10.357 -12.144 21.133 1.00 68.38 311 ASN A CA 1
ATOM 2654 C C . ASN A 1 311 ? -9.168 -13.111 21.018 1.00 68.38 311 ASN A C 1
ATOM 2656 O O . ASN A 1 311 ? -8.308 -12.942 20.155 1.00 68.38 311 ASN A O 1
ATOM 2660 N N . ASN A 1 312 ? -9.114 -14.093 21.924 1.00 51.50 312 ASN A N 1
ATOM 2661 C CA . ASN A 1 312 ? -7.982 -15.007 22.143 1.00 51.50 312 ASN A CA 1
ATOM 2662 C C . ASN A 1 312 ? -7.852 -16.141 21.103 1.00 51.50 312 ASN A C 1
ATOM 2664 O O . ASN A 1 312 ? -7.002 -17.004 21.274 1.00 51.50 312 ASN A O 1
ATOM 2668 N N . GLU A 1 313 ? -8.633 -16.154 20.020 1.00 47.38 313 GLU A N 1
ATOM 2669 C CA . GLU A 1 313 ? -8.524 -17.192 18.974 1.00 47.38 313 GLU A CA 1
ATOM 2670 C C . GLU A 1 313 ? -7.414 -16.922 17.936 1.00 47.38 313 GLU A C 1
ATOM 2672 O O . GLU A 1 313 ? -7.347 -17.575 16.898 1.00 47.38 313 GLU A O 1
ATOM 2677 N N . LEU A 1 314 ? -6.509 -15.969 18.183 1.00 45.00 314 LEU A N 1
ATOM 2678 C CA . LEU A 1 314 ? -5.386 -15.714 17.279 1.00 45.00 314 LEU A CA 1
ATOM 2679 C C . LEU A 1 314 ? -4.190 -16.611 17.620 1.00 45.00 314 LEU A C 1
ATOM 2681 O O . LEU A 1 314 ? -3.426 -16.324 18.543 1.00 45.00 314 LEU A O 1
ATOM 2685 N N . ASN A 1 315 ? -4.067 -17.669 16.811 1.00 39.03 315 ASN A N 1
ATOM 2686 C CA . ASN A 1 315 ? -2.921 -18.560 16.622 1.00 39.03 315 ASN A CA 1
ATOM 2687 C C . ASN A 1 315 ? -1.556 -17.895 16.880 1.00 39.03 315 ASN A C 1
ATOM 2689 O O . ASN A 1 315 ? -1.283 -16.774 16.441 1.00 39.03 315 ASN A O 1
ATOM 2693 N N . GLU A 1 316 ? -0.672 -18.658 17.522 1.00 40.03 316 GLU A N 1
ATOM 2694 C CA . GLU A 1 316 ? 0.694 -18.321 17.956 1.00 40.03 316 GLU A CA 1
ATOM 2695 C C . GLU A 1 316 ? 1.655 -17.829 16.844 1.00 40.03 316 GLU A C 1
ATOM 2697 O O . GLU A 1 316 ? 2.781 -17.418 17.129 1.00 40.03 316 GLU A O 1
ATOM 2702 N N . GLU A 1 317 ? 1.239 -17.793 15.577 1.00 41.06 317 GLU A N 1
ATOM 2703 C CA . GLU A 1 317 ? 2.092 -17.398 14.447 1.00 41.06 317 GLU A CA 1
ATOM 2704 C C . GLU A 1 317 ? 2.367 -15.886 14.350 1.00 41.06 317 GLU A C 1
ATOM 2706 O O . GLU A 1 317 ? 3.394 -15.478 13.805 1.00 41.06 317 GLU A O 1
ATOM 2711 N N . TYR A 1 318 ? 1.516 -15.025 14.918 1.00 42.91 318 TYR A N 1
ATOM 2712 C CA . TYR A 1 318 ? 1.624 -13.571 14.709 1.00 42.91 318 TYR A CA 1
ATOM 2713 C C . TYR A 1 318 ? 2.643 -12.850 15.605 1.00 42.91 318 TYR A C 1
ATOM 2715 O O . TYR A 1 318 ? 2.892 -11.660 15.418 1.00 42.91 318 TYR A O 1
ATOM 2723 N N . THR A 1 319 ? 3.281 -13.552 16.543 1.00 41.25 319 THR A N 1
ATOM 2724 C CA . THR A 1 319 ? 4.369 -12.997 17.368 1.00 41.25 319 THR A CA 1
ATOM 2725 C C . THR A 1 319 ? 5.735 -12.959 16.676 1.00 41.25 319 THR A C 1
ATOM 2727 O O . THR A 1 319 ? 6.666 -12.407 17.251 1.00 41.25 319 THR A O 1
ATOM 2730 N N . LYS A 1 320 ? 5.882 -13.496 15.455 1.00 34.66 320 LYS A N 1
ATOM 2731 C CA . LYS A 1 320 ? 7.176 -13.537 14.741 1.00 34.66 320 LYS A CA 1
ATOM 2732 C C . LYS A 1 320 ? 7.566 -12.254 13.988 1.00 34.66 320 LYS A C 1
ATOM 2734 O O . LYS A 1 320 ? 8.671 -12.203 13.462 1.00 34.66 320 LYS A O 1
ATOM 2739 N N . TYR A 1 321 ? 6.708 -11.231 13.937 1.00 33.97 321 TYR A N 1
ATOM 2740 C CA . TYR A 1 321 ? 6.945 -10.018 13.132 1.00 33.97 321 TYR A CA 1
ATOM 2741 C C . TYR A 1 321 ? 6.812 -8.696 13.910 1.00 33.97 321 TYR A C 1
ATOM 2743 O O . TYR A 1 321 ? 6.489 -7.669 13.312 1.00 33.97 321 TYR A O 1
ATOM 2751 N N . ILE A 1 322 ? 7.042 -8.713 15.229 1.00 37.66 322 ILE A N 1
ATOM 2752 C CA . ILE A 1 322 ? 7.250 -7.489 16.028 1.00 37.66 322 ILE A CA 1
ATOM 2753 C C . ILE A 1 322 ? 8.727 -7.365 16.366 1.00 37.66 322 ILE A C 1
ATOM 2755 O O . ILE A 1 322 ? 9.279 -8.369 16.870 1.00 37.66 322 ILE A O 1
#

pLDDT: mean 79.19, std 14.28, range [33.97, 97.06]

Mean predicted aligned error: 11.2 Å

Foldseek 3Di:
DEPVVVLVVLVVCLVEAEEEEEDEYADPPDAQVVCCVSCVSYLDYWYKYQYPDADPCVVVRQVSQLDCVNCPVNNFKWAAARVRSMITTPPVVLDDDVVDDQADEDDGGPDISDDPLDLRSLASYQAHEDHPNNVVVAPRAERERHQAYEYPDDDPQVCDNVHYDQANHQHYEDNDQDAQVNCVVCDVPPRPNHQAYEDQEDHDDPDPPDAAAPASHAHYEYAEYPALVSCCRNYVQHQEYEYNAYQALVSVVSNCVRNLVRHFKYKYAHAPDDNSVVRLVVNVVVVVVVVVVVQWDWDQDPHSMIIIGGDPPDDPPVVPPD

Organism: NCBI:txid433720

Sequence (322 aa):
MSMIDIKEFLSKTSQLKYFELQTNIRDLIFNGDGWISLVENLITFDFKFRISKAIIHPNAFINSFRTTFWIEEKRWFIAYDEQQSLVYTVPRFVEKCAEYHIYSSFEPPSHTTIDINTPFFYDNINELTINQCLCRSLPFYRFTNITRLSFSGEIPFDQLHSIVDLSNVYYLKLPEIISIKDLKRIFPNVFPRVQHLYLRSLPIGHSWRHSIIMKQIRILHIQTINCASQLCQQFPNIERLYVDCVKSYRQIRWIIHRLKPQLSYMSLSWLNNQPKQLSFRLFHKWLKKQQQYQTYRTHIGSFSCIYLWINNELNEEYTKYI

Secondary structure (DSSP, 8-state):
--HHHHHHHHHT-TT--EEEEEEEE------HHHHHHHHTT-SEEEEEEEESS--SSHHHHHHTT-SHIIIIIS--EEEEETTTTEEEEETTTT-S-----TT------SEESS-TTSTHHHHT--EEEE-TTGGGS-TT--B----EEEESS---HHHHHHHB--TT--EEEE-S---HHHHHHHHHHT-TT--EEEESSPPP-S-GGG----TT--EEEEEE-S-HHHHHHH-TT-SEEEEEE---HHHHHHHHHHHTTT--EEEEE--SSHHHHHHHHHHHHHHHHHHTTT--EEEE-SSSEEEEE--TT--GGGGGG-

Radius of gyration: 24.19 Å; Cα contacts (8 Å, |Δi|>4): 588; chains: 1; bounding box: 65×40×61 Å

Solvent-accessible surface area (backbone atoms only — not comparable to full-atom values): 17915 Å² total; per-residue (Å²): 95,55,69,65,60,53,53,56,51,41,71,74,40,78,83,50,41,72,48,77,48,76,50,53,36,77,69,86,89,69,47,38,69,82,40,45,86,68,49,67,73,37,78,41,76,43,39,40,35,40,46,78,62,81,70,90,53,56,67,64,43,43,53,41,41,67,40,63,62,31,56,68,74,62,54,53,36,43,34,33,30,72,94,76,29,33,41,32,23,48,56,83,55,65,54,84,64,46,74,55,63,96,74,55,56,93,68,78,60,75,39,53,59,58,68,85,88,47,65,66,67,42,55,47,30,36,57,45,51,48,40,65,49,31,75,77,73,48,96,83,53,62,29,64,44,28,32,32,41,33,36,75,46,78,78,62,71,91,55,42,71,71,35,33,41,39,79,58,21,30,33,40,36,43,60,62,77,50,44,44,68,54,53,65,60,37,41,75,74,57,34,71,49,40,26,33,40,36,34,48,46,73,54,65,60,100,50,88,87,68,69,64,64,44,65,64,30,32,32,41,35,30,41,35,77,86,50,47,70,57,47,52,58,29,36,61,46,31,29,33,42,36,32,60,33,50,67,49,43,68,43,52,54,51,42,49,71,73,32,48,96,54,27,37,36,37,41,41,23,28,55,98,43,75,73,26,50,52,28,50,54,54,40,51,57,50,49,58,61,41,42,78,69,69,56,46,50,75,48,76,54,78,79,64,25,41,38,39,37,51,52,91,85,69,67,86,74,74,71,79,82,117